Protein AF-A0A8H5LIL8-F1 (afdb_monomer_lite)

Secondary structure (DSSP, 8-state):
-HHHHHHHHHT--TT-S----HHHHHHHHHHHHHHHHH-HHHHHHHS-GGGHHHHHHHHHHH--SHHHHHHHHHHHHHHHHHS-STTTS--HHHHHHHHHHHTSTT---THHHHHHHT-HHHH-PPPPHHHHHHHHHHHHHS-STTHHHHHHHHHHHHHHTTPPPGGG-HHHHHHHHHHHHHHHHHHHHHTTS-------S--S-SS--TT--STHHHHHHHHHHHHHHHHHHHHHHHTS-GGGGSTTGGGTSSPPPHHHHHHHHHHHHHHHHHHHHTT-HHHHHHHHHHHHHTT-S---SSS-HHHH-------------S------------

Radius of gyration: 24.41 Å; chains: 1; bounding box: 68×46×74 Å

Organism: NCBI:txid2823264

pLDDT: mean 76.92, std 21.38, range [26.27, 97.0]

Sequence (334 aa):
MHQKISAFFSTFDSSSPGRVGHDVLYQNLVSHMELLETDPKAANAKRPMSSFVVEWFYLIYNATNADQIQRTVNLVPQWKAFSQGDKDGLNEAWADALTTRTAAKGVCFPNIPFQIYSDPSKYGIPLSLRSARRLVHDLKKRGVKERKQELVTALSLYEKHDLPHFTQDIVTLSLVLAMLPAIYQTSVKVAQQPTFGQSLWVDPKSIAPEHLRGAAAKDRTSKEMYDKLLLSLKQLIWNLEPEFYTHEAAQSFKAISPQERTWLSESLQVIDNRLRQSDRPEDVRWLTIWRLRAGMVKKTGRRSLISSLNVNPVAHTLNLGPYHCTTVIRCNSS

Structure (mmCIF, N/CA/C/O backbone):
data_AF-A0A8H5LIL8-F1
#
_entry.id   AF-A0A8H5LIL8-F1
#
loop_
_atom_site.group_PDB
_atom_site.id
_atom_site.type_symbol
_atom_site.label_atom_id
_atom_site.label_alt_id
_atom_site.label_comp_id
_atom_site.label_asym_id
_atom_site.label_entity_id
_atom_site.label_seq_id
_atom_site.pdbx_PDB_ins_code
_atom_site.Cartn_x
_atom_site.Cartn_y
_atom_site.Cartn_z
_atom_site.occupancy
_atom_site.B_iso_or_equiv
_atom_site.auth_seq_id
_atom_site.auth_comp_id
_atom_site.auth_asym_id
_atom_site.auth_atom_id
_atom_site.pdbx_PDB_model_num
ATOM 1 N N . MET A 1 1 ? 21.433 -7.423 -5.164 1.00 47.09 1 MET A N 1
ATOM 2 C CA . MET A 1 1 ? 20.768 -6.246 -5.773 1.00 47.09 1 MET A CA 1
ATOM 3 C C . MET A 1 1 ? 20.234 -5.280 -4.711 1.00 47.09 1 MET A C 1
ATOM 5 O O . MET A 1 1 ? 20.675 -4.141 -4.703 1.00 47.09 1 MET A O 1
ATOM 9 N N . HIS A 1 2 ? 19.413 -5.734 -3.751 1.00 44.03 2 HIS A N 1
ATOM 10 C CA . HIS A 1 2 ? 18.882 -4.907 -2.646 1.00 44.03 2 HIS A CA 1
ATOM 11 C C . HIS A 1 2 ? 19.930 -4.096 -1.858 1.00 44.03 2 HIS A C 1
ATOM 13 O O . HIS A 1 2 ? 19.722 -2.909 -1.644 1.00 44.03 2 HIS A O 1
ATOM 19 N N . GLN A 1 3 ? 21.074 -4.683 -1.478 1.00 52.50 3 GLN A N 1
ATOM 20 C CA . GLN A 1 3 ? 22.140 -3.938 -0.781 1.00 52.50 3 GLN A CA 1
ATOM 21 C C . GLN A 1 3 ? 22.766 -2.833 -1.644 1.00 52.50 3 GLN A C 1
ATOM 23 O O . GLN A 1 3 ? 23.041 -1.757 -1.132 1.00 52.50 3 GLN A O 1
ATOM 28 N N . LYS A 1 4 ? 22.937 -3.060 -2.956 1.00 55.06 4 LYS A N 1
ATOM 29 C CA . LYS A 1 4 ? 23.464 -2.042 -3.883 1.00 55.06 4 LYS A CA 1
ATOM 30 C C . LYS A 1 4 ? 22.466 -0.902 -4.082 1.00 55.06 4 LYS A C 1
ATOM 32 O O . LYS A 1 4 ? 22.868 0.248 -4.071 1.00 55.06 4 LYS A O 1
ATOM 37 N N . ILE A 1 5 ? 21.176 -1.222 -4.191 1.00 54.25 5 ILE A N 1
ATOM 38 C CA . ILE A 1 5 ? 20.091 -0.238 -4.300 1.00 54.25 5 ILE A CA 1
ATOM 39 C C . ILE A 1 5 ? 19.953 0.570 -2.996 1.00 54.25 5 ILE A C 1
ATOM 41 O O . ILE A 1 5 ? 19.856 1.791 -3.033 1.00 54.25 5 ILE A O 1
ATOM 45 N N . SER A 1 6 ? 20.013 -0.084 -1.832 1.00 53.84 6 SER A N 1
ATOM 46 C CA . SER A 1 6 ? 19.952 0.592 -0.530 1.00 53.84 6 SER A CA 1
ATOM 47 C C . SER A 1 6 ? 21.171 1.482 -0.278 1.00 53.84 6 SER A C 1
ATOM 49 O O . SER A 1 6 ? 21.001 2.614 0.164 1.00 53.84 6 SER A O 1
ATOM 51 N N . ALA A 1 7 ? 22.382 0.997 -0.581 1.00 58.41 7 ALA A N 1
ATOM 52 C CA . ALA A 1 7 ? 23.612 1.782 -0.477 1.00 58.41 7 ALA A CA 1
ATOM 53 C C . ALA A 1 7 ? 23.571 2.997 -1.417 1.00 58.41 7 ALA A C 1
ATOM 55 O O . ALA A 1 7 ? 23.899 4.111 -1.014 1.00 58.41 7 ALA A O 1
ATOM 56 N N . PHE A 1 8 ? 23.071 2.795 -2.635 1.00 57.84 8 PHE A N 1
ATOM 57 C CA . PHE A 1 8 ? 22.876 3.851 -3.618 1.00 57.84 8 PHE A CA 1
ATOM 58 C C . PHE A 1 8 ? 21.902 4.935 -3.139 1.00 57.84 8 PHE A C 1
ATOM 60 O O . PHE A 1 8 ? 22.217 6.119 -3.237 1.00 57.84 8 PHE A O 1
ATOM 67 N N . PHE A 1 9 ? 20.761 4.554 -2.550 1.00 57.34 9 PHE A N 1
ATOM 68 C CA . PHE A 1 9 ? 19.820 5.521 -1.975 1.00 57.34 9 PHE A CA 1
ATOM 69 C C . PHE A 1 9 ? 20.367 6.239 -0.741 1.00 57.34 9 PHE A C 1
ATOM 71 O O . PHE A 1 9 ? 20.047 7.408 -0.549 1.00 57.34 9 PHE A O 1
ATOM 78 N N . SER A 1 10 ? 21.214 5.595 0.069 1.00 51.81 10 SER A N 1
ATOM 79 C CA . SER A 1 10 ? 21.869 6.267 1.200 1.00 51.81 10 SER A CA 1
ATOM 80 C C . SER A 1 10 ? 22.949 7.265 0.778 1.00 51.81 10 SER A C 1
ATOM 82 O O . SER A 1 10 ? 23.182 8.233 1.492 1.00 51.81 10 SER A O 1
ATOM 84 N N . THR A 1 11 ? 23.577 7.070 -0.385 1.00 50.84 11 THR A N 1
ATOM 85 C CA . THR A 1 11 ? 24.536 8.024 -0.971 1.00 50.84 11 THR A CA 1
ATOM 86 C C . THR A 1 11 ? 23.875 9.101 -1.828 1.00 50.84 11 THR A C 1
ATOM 88 O O . THR A 1 11 ? 24.558 9.994 -2.325 1.00 50.84 11 THR A O 1
ATOM 91 N N . PHE A 1 12 ? 22.559 9.016 -2.038 1.00 51.16 12 PHE A N 1
ATOM 92 C CA . PHE A 1 12 ? 21.833 9.940 -2.894 1.00 51.16 12 PHE A CA 1
ATOM 93 C C . PHE A 1 12 ? 21.571 11.262 -2.164 1.00 51.16 12 PHE A C 1
ATOM 95 O O . PHE A 1 12 ? 20.476 11.531 -1.671 1.00 51.16 12 PHE A O 1
ATOM 102 N N . ASP A 1 13 ? 22.612 12.086 -2.073 1.00 48.69 13 ASP A N 1
ATOM 103 C CA . ASP A 1 13 ? 22.517 13.434 -1.539 1.00 48.69 13 ASP A CA 1
ATOM 104 C C . ASP A 1 13 ? 21.745 14.323 -2.523 1.00 48.69 13 ASP A C 1
ATOM 106 O O . ASP A 1 13 ? 22.097 14.480 -3.697 1.00 48.69 13 ASP A O 1
ATOM 110 N N . SER A 1 14 ? 20.657 14.916 -2.039 1.00 49.28 14 SER A N 1
ATOM 111 C CA . SER A 1 14 ? 19.762 15.762 -2.828 1.00 49.28 14 SER A CA 1
ATOM 112 C C . SER A 1 14 ? 20.433 17.008 -3.431 1.00 49.28 14 SER A C 1
ATOM 114 O O . SER A 1 14 ? 19.818 17.653 -4.283 1.00 49.28 14 SER A O 1
ATOM 116 N N . SER A 1 15 ? 21.669 17.309 -3.030 1.00 45.00 15 SER A N 1
ATOM 117 C CA . SER A 1 15 ? 22.409 18.539 -3.311 1.00 45.00 15 SER A CA 1
ATOM 118 C C . SER A 1 15 ? 23.442 18.460 -4.454 1.00 45.00 15 SER A C 1
ATOM 120 O O . SER A 1 15 ? 24.070 19.471 -4.760 1.00 45.00 15 SER A O 1
ATOM 122 N N . SER A 1 16 ? 23.605 17.322 -5.145 1.00 46.25 16 SER A N 1
ATOM 123 C CA . SER A 1 16 ? 24.597 17.223 -6.235 1.00 46.25 16 SER A CA 1
ATOM 124 C C . SER A 1 16 ? 24.178 17.969 -7.532 1.00 46.25 16 SER A C 1
ATOM 126 O O . SER A 1 16 ? 23.107 17.686 -8.084 1.00 46.25 16 SER A O 1
ATOM 128 N N . PRO A 1 17 ? 25.018 18.882 -8.072 1.00 35.72 17 PRO A N 1
ATOM 129 C CA . PRO A 1 17 ? 24.695 19.822 -9.159 1.00 35.72 17 PRO A CA 1
ATOM 130 C C . PRO A 1 17 ? 24.837 19.232 -10.579 1.00 35.72 17 PRO A C 1
ATOM 132 O O . PRO A 1 17 ? 25.377 19.860 -11.484 1.00 35.72 17 PRO A O 1
ATOM 135 N N . GLY A 1 18 ? 24.321 18.022 -10.797 1.00 52.75 18 GLY A N 1
ATOM 136 C CA . GLY A 1 18 ? 24.393 17.327 -12.091 1.00 52.75 18 GLY A CA 1
ATOM 137 C C . GLY A 1 18 ? 23.171 16.466 -12.398 1.00 52.75 18 GLY A C 1
ATOM 138 O O . GLY A 1 18 ? 23.302 15.419 -13.029 1.00 52.75 18 GLY A O 1
ATOM 139 N N . ARG A 1 19 ? 21.981 16.842 -11.906 1.00 67.75 19 ARG A N 1
ATOM 140 C CA . ARG A 1 19 ? 20.764 16.055 -12.144 1.00 67.75 19 ARG A CA 1
ATOM 141 C C . ARG A 1 19 ? 20.391 16.097 -13.621 1.00 67.75 19 ARG A C 1
ATOM 143 O O . ARG A 1 19 ? 19.810 17.068 -14.098 1.00 67.75 19 ARG A O 1
ATOM 150 N N . VAL A 1 20 ? 20.679 15.006 -14.320 1.00 82.12 20 VAL A N 1
ATOM 151 C CA . VAL A 1 20 ? 20.066 14.705 -15.612 1.00 82.12 20 VAL A CA 1
ATOM 152 C C . VAL A 1 20 ? 18.546 14.766 -15.424 1.00 82.12 20 VAL A C 1
ATOM 154 O O . VAL A 1 20 ? 17.992 14.070 -14.569 1.00 82.12 20 VAL A O 1
ATOM 157 N N . GLY A 1 21 ? 17.882 15.656 -16.164 1.00 90.31 21 GLY A N 1
ATOM 158 C CA . GLY A 1 21 ? 16.439 15.862 -16.057 1.00 90.31 21 GLY A CA 1
ATOM 159 C C . GLY A 1 21 ? 15.651 14.599 -16.412 1.00 90.31 21 GLY A C 1
ATOM 160 O O . GLY A 1 21 ? 16.129 13.761 -17.179 1.00 90.31 21 GLY A O 1
ATOM 161 N N . HIS A 1 22 ? 14.429 14.481 -15.876 1.00 92.69 22 HIS A N 1
ATOM 162 C CA . HIS A 1 22 ? 13.521 13.361 -16.170 1.00 92.69 22 HIS A CA 1
ATOM 163 C C . HIS A 1 22 ? 13.396 13.112 -17.676 1.00 92.69 22 HIS A C 1
ATOM 165 O O . HIS A 1 22 ? 13.592 11.984 -18.115 1.00 92.69 22 HIS A O 1
ATOM 171 N N . ASP A 1 23 ? 13.174 14.166 -18.467 1.00 93.62 23 ASP A N 1
ATOM 172 C CA . ASP A 1 23 ? 12.979 14.038 -19.912 1.00 93.62 23 ASP A CA 1
ATOM 173 C C . ASP A 1 23 ? 14.222 13.497 -20.636 1.00 93.62 23 ASP A C 1
ATOM 175 O O . ASP A 1 23 ? 14.087 12.688 -21.547 1.00 93.62 23 ASP A O 1
ATOM 179 N N . VAL A 1 24 ? 15.436 13.857 -20.204 1.00 92.75 24 VAL A N 1
ATOM 180 C CA . VAL A 1 24 ? 16.677 13.332 -20.805 1.00 92.75 24 VAL A CA 1
ATOM 181 C C . VAL A 1 24 ? 16.840 11.844 -20.493 1.00 92.75 24 VAL A C 1
ATOM 183 O O . VAL A 1 24 ? 17.141 11.052 -21.383 1.00 92.75 24 VAL A O 1
ATOM 186 N N . LEU A 1 25 ? 16.594 11.440 -19.241 1.00 92.31 25 LEU A N 1
ATOM 187 C CA . LEU A 1 25 ? 16.600 10.024 -18.861 1.00 92.31 25 LEU A CA 1
ATOM 188 C C . LEU A 1 25 ? 15.534 9.234 -19.624 1.00 92.31 25 LEU A C 1
ATOM 190 O O . LEU A 1 25 ? 15.789 8.109 -20.048 1.00 92.31 25 LEU A O 1
ATOM 194 N N . TYR A 1 26 ? 14.359 9.834 -19.812 1.00 94.56 26 TYR A N 1
ATOM 195 C CA . TYR A 1 26 ? 13.242 9.217 -20.510 1.00 94.56 26 TYR A CA 1
ATOM 196 C C . TYR A 1 26 ? 13.590 8.980 -21.979 1.00 94.56 26 TYR A C 1
ATOM 198 O O . TYR A 1 26 ? 13.443 7.862 -22.459 1.00 94.56 26 TYR A O 1
ATOM 206 N N . GLN A 1 27 ? 14.123 9.991 -22.672 1.00 95.25 27 GLN A N 1
ATOM 207 C CA . GLN A 1 27 ? 14.545 9.850 -24.069 1.00 95.25 27 GLN A CA 1
ATOM 208 C C . GLN A 1 27 ? 15.657 8.809 -24.228 1.00 95.25 27 GLN A C 1
ATOM 210 O O . GLN A 1 27 ? 15.581 7.966 -25.115 1.00 95.25 27 GLN A O 1
ATOM 215 N N . ASN A 1 28 ? 16.638 8.787 -23.319 1.00 91.12 28 ASN A N 1
ATOM 216 C CA . ASN A 1 28 ? 17.689 7.767 -23.334 1.00 91.12 28 ASN A CA 1
ATOM 217 C C . ASN A 1 28 ? 17.127 6.343 -23.207 1.00 91.12 28 ASN A C 1
ATOM 219 O O . ASN A 1 28 ? 17.632 5.423 -23.853 1.00 91.12 28 ASN A O 1
ATOM 223 N N . LEU A 1 29 ? 16.102 6.158 -22.369 1.00 92.12 29 LEU A N 1
ATOM 224 C CA . LEU A 1 29 ? 15.433 4.873 -22.206 1.00 92.12 29 LEU A CA 1
ATOM 225 C C . LEU A 1 29 ? 14.636 4.501 -23.462 1.00 92.12 29 LEU A C 1
ATOM 227 O O . LEU A 1 29 ? 14.795 3.386 -23.949 1.00 92.12 29 LEU A O 1
ATOM 231 N N . VAL A 1 30 ? 13.853 5.429 -24.023 1.00 94.81 30 VAL A N 1
ATOM 232 C CA . VAL A 1 30 ? 13.085 5.208 -25.263 1.00 94.81 30 VAL A CA 1
ATOM 233 C C . VAL A 1 30 ? 14.002 4.797 -26.412 1.00 94.81 30 VAL A C 1
ATOM 235 O O . VAL A 1 30 ? 13.804 3.731 -26.985 1.00 94.81 30 VAL A O 1
ATOM 238 N N . SER A 1 31 ? 15.068 5.558 -26.682 1.00 92.75 31 SER A N 1
ATOM 239 C CA . SER A 1 31 ? 16.013 5.228 -27.757 1.00 92.75 31 SER A CA 1
ATOM 240 C C . SER A 1 31 ? 16.701 3.878 -27.549 1.00 92.75 31 SER A C 1
ATOM 242 O O . SER A 1 31 ? 17.070 3.207 -28.511 1.00 92.75 31 SER A O 1
ATOM 244 N N . HIS A 1 32 ? 16.903 3.459 -26.297 1.00 90.06 32 HIS A N 1
ATOM 245 C CA . HIS A 1 32 ? 17.434 2.129 -26.027 1.00 90.06 32 HIS A CA 1
ATOM 246 C C . HIS A 1 32 ? 16.401 1.027 -26.281 1.00 90.06 32 HIS A C 1
ATOM 248 O O . HIS A 1 32 ? 16.761 -0.021 -26.809 1.00 90.06 32 HIS A O 1
ATOM 254 N N . MET A 1 33 ? 15.134 1.254 -25.934 1.00 91.44 33 MET A N 1
ATOM 255 C CA . MET A 1 33 ? 14.053 0.298 -26.187 1.00 91.44 33 MET A CA 1
ATOM 256 C C . MET A 1 33 ? 13.786 0.126 -27.687 1.00 91.44 33 MET A C 1
ATOM 258 O O . MET A 1 33 ? 13.633 -1.002 -28.142 1.00 91.44 33 MET A O 1
ATOM 262 N N . GLU A 1 34 ? 13.855 1.204 -28.470 1.00 94.12 34 GLU A N 1
ATOM 263 C CA . GLU A 1 34 ? 13.803 1.149 -29.941 1.00 94.12 34 GLU A CA 1
ATOM 264 C C . GLU A 1 34 ? 14.985 0.355 -30.529 1.00 94.12 34 GLU A C 1
ATOM 266 O O . GLU A 1 34 ? 14.831 -0.432 -31.467 1.00 94.12 34 GLU A O 1
ATOM 271 N N . LEU A 1 35 ? 16.184 0.512 -29.954 1.00 92.31 35 LEU A N 1
ATOM 272 C CA . LEU A 1 35 ? 17.351 -0.271 -30.364 1.00 92.31 35 LEU A CA 1
ATOM 273 C C . LEU A 1 35 ? 17.208 -1.753 -29.987 1.00 92.31 35 LEU A C 1
ATOM 275 O O . LEU A 1 35 ? 17.628 -2.611 -30.753 1.00 92.31 35 LEU A O 1
ATOM 279 N N . LEU A 1 36 ? 16.608 -2.068 -28.834 1.00 89.75 36 LEU A N 1
ATOM 280 C CA . LEU A 1 36 ? 16.305 -3.447 -28.434 1.00 89.75 36 LEU A CA 1
ATOM 281 C C . LEU A 1 36 ? 15.293 -4.112 -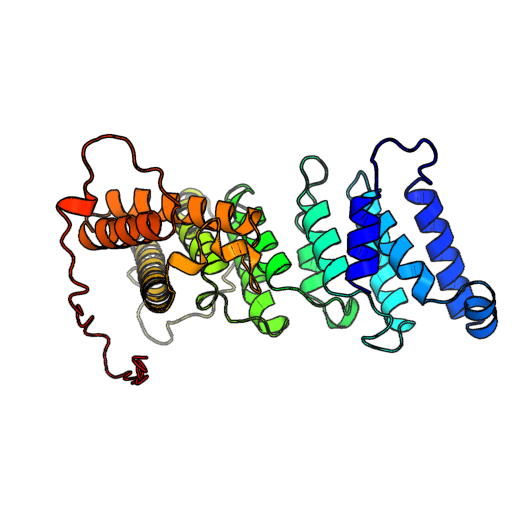29.370 1.00 89.75 36 LEU A C 1
ATOM 283 O O . LEU A 1 36 ? 15.404 -5.310 -29.609 1.00 89.75 36 LEU A O 1
ATOM 287 N N . GLU A 1 37 ? 14.329 -3.357 -29.895 1.00 92.19 37 GLU A N 1
ATOM 288 C CA . GLU A 1 37 ? 13.343 -3.865 -30.853 1.00 92.19 37 GLU A CA 1
ATOM 289 C C . GLU A 1 37 ? 13.973 -4.180 -32.217 1.00 92.19 37 GLU A C 1
ATOM 291 O O . GLU A 1 37 ? 13.635 -5.182 -32.845 1.00 92.19 37 GLU A O 1
ATOM 296 N N . THR A 1 38 ? 14.920 -3.349 -32.659 1.00 95.12 38 THR A N 1
ATOM 297 C CA . THR A 1 38 ? 15.538 -3.451 -33.990 1.00 95.12 38 THR A CA 1
ATOM 298 C C . THR A 1 38 ? 16.771 -4.358 -34.031 1.00 95.12 38 THR A C 1
ATOM 300 O O . THR A 1 38 ? 16.905 -5.163 -34.952 1.00 95.12 38 THR A O 1
ATOM 303 N N . ASP A 1 39 ? 17.664 -4.264 -33.042 1.00 93.62 39 ASP A N 1
ATOM 304 C CA . ASP A 1 39 ? 18.873 -5.087 -32.915 1.00 93.62 39 ASP A CA 1
ATOM 305 C C . ASP A 1 39 ? 19.200 -5.381 -31.432 1.00 93.62 39 ASP A C 1
ATOM 307 O O . ASP A 1 39 ? 20.017 -4.694 -30.797 1.00 93.62 39 ASP A O 1
ATOM 311 N N . PRO A 1 40 ? 18.623 -6.460 -30.862 1.00 88.06 40 PRO A N 1
ATOM 312 C CA . PRO A 1 40 ? 18.859 -6.846 -29.473 1.00 88.06 40 PRO A CA 1
ATOM 313 C C . PRO A 1 40 ? 20.335 -7.106 -29.139 1.00 88.06 40 PRO A C 1
ATOM 315 O O . PRO A 1 40 ? 20.750 -6.942 -27.987 1.00 88.06 40 PRO A O 1
ATOM 318 N N . LYS A 1 41 ? 21.148 -7.543 -30.113 1.00 88.00 41 LYS A N 1
ATOM 319 C CA . LYS A 1 41 ? 22.569 -7.843 -29.884 1.00 88.00 41 LYS A CA 1
ATOM 320 C C . LYS A 1 41 ? 23.372 -6.552 -29.784 1.00 88.00 41 LYS A C 1
ATOM 322 O O . LYS A 1 41 ? 24.137 -6.402 -28.831 1.00 88.00 41 LYS A O 1
ATOM 327 N N . ALA A 1 42 ? 23.166 -5.613 -30.709 1.00 88.75 42 ALA A N 1
ATOM 328 C CA . ALA A 1 42 ? 23.815 -4.305 -30.657 1.00 88.75 42 ALA A CA 1
ATOM 329 C C . ALA A 1 42 ? 23.381 -3.499 -29.425 1.00 88.75 42 ALA A C 1
ATOM 331 O O . ALA A 1 42 ? 24.226 -2.883 -28.771 1.00 88.75 42 ALA A O 1
ATOM 332 N N . ALA A 1 43 ? 22.096 -3.553 -29.058 1.00 86.19 43 ALA A N 1
ATOM 333 C CA . ALA A 1 43 ? 21.584 -2.915 -27.850 1.00 86.19 43 ALA A CA 1
ATOM 334 C C . ALA A 1 43 ? 22.317 -3.404 -26.593 1.00 86.19 43 ALA A C 1
ATOM 336 O O . ALA A 1 43 ? 22.875 -2.594 -25.848 1.00 86.19 43 ALA A O 1
ATOM 337 N N . ASN A 1 44 ? 22.386 -4.726 -26.402 1.00 82.44 44 ASN A N 1
ATOM 338 C CA . ASN A 1 44 ? 23.045 -5.330 -25.244 1.00 82.44 44 ASN A CA 1
ATOM 339 C C . ASN A 1 44 ? 24.565 -5.106 -25.235 1.00 82.44 44 ASN A C 1
ATOM 341 O O . ASN A 1 44 ? 25.139 -4.920 -24.162 1.00 82.44 44 ASN A O 1
ATOM 345 N N . ALA A 1 45 ? 25.213 -5.083 -26.405 1.00 86.00 45 ALA A N 1
ATOM 346 C CA . ALA A 1 45 ? 26.639 -4.776 -26.523 1.00 86.00 45 ALA A CA 1
ATOM 347 C C . ALA A 1 45 ? 26.950 -3.318 -26.150 1.00 86.00 45 ALA A C 1
ATOM 349 O O . ALA A 1 45 ? 27.948 -3.049 -25.483 1.00 86.00 45 ALA A O 1
ATOM 350 N N . LYS A 1 46 ? 26.082 -2.377 -26.548 1.00 85.94 46 LYS A N 1
ATOM 351 C CA . LYS A 1 46 ? 26.220 -0.958 -26.196 1.00 85.94 46 LYS A CA 1
ATOM 352 C C . LYS A 1 46 ? 26.001 -0.738 -24.706 1.00 85.94 46 LYS A C 1
ATOM 354 O O . LYS A 1 46 ? 26.718 0.051 -24.089 1.00 85.94 46 LYS A O 1
ATOM 359 N N . ARG A 1 47 ? 24.978 -1.382 -24.139 1.00 81.00 47 ARG A N 1
ATOM 360 C CA . ARG A 1 47 ? 24.617 -1.204 -22.737 1.00 81.00 47 ARG A CA 1
ATOM 361 C C . ARG A 1 47 ? 23.802 -2.397 -22.211 1.00 81.00 47 ARG A C 1
ATOM 363 O O . ARG A 1 47 ? 22.702 -2.625 -22.703 1.00 81.00 47 ARG A O 1
ATOM 370 N N . PRO A 1 48 ? 24.281 -3.127 -21.187 1.00 78.94 48 PRO A N 1
ATOM 371 C CA . PRO A 1 48 ? 23.562 -4.286 -20.661 1.00 78.94 48 PRO A CA 1
ATOM 372 C C . PRO A 1 48 ? 22.256 -3.877 -19.961 1.00 78.94 48 PRO A C 1
ATOM 374 O O . PRO A 1 48 ? 22.234 -2.876 -19.233 1.00 78.94 48 PRO A O 1
ATOM 377 N N . MET A 1 49 ? 21.196 -4.685 -20.110 1.00 73.38 49 MET A N 1
ATOM 378 C CA . MET A 1 49 ? 19.865 -4.439 -19.516 1.00 73.38 49 MET A CA 1
ATOM 379 C C . MET A 1 49 ? 19.903 -4.142 -18.013 1.00 73.38 49 MET A C 1
ATOM 381 O O . MET A 1 49 ? 19.215 -3.243 -17.536 1.00 73.38 49 MET A O 1
ATOM 385 N N . SER A 1 50 ? 20.755 -4.846 -17.265 1.00 73.06 50 SER A N 1
ATOM 386 C CA . SER A 1 50 ? 20.889 -4.680 -15.813 1.00 73.06 50 SER A CA 1
ATOM 387 C C . SER A 1 50 ? 21.288 -3.265 -15.389 1.00 73.06 50 SER A C 1
ATOM 389 O O . SER A 1 50 ? 21.006 -2.856 -14.261 1.00 73.06 50 SER A O 1
ATOM 391 N N . SER A 1 51 ? 21.910 -2.496 -16.288 1.00 78.69 51 SER A N 1
ATOM 392 C CA . SER A 1 51 ? 22.261 -1.109 -16.009 1.00 78.69 51 SER A CA 1
ATOM 393 C C . SER A 1 51 ? 21.043 -0.184 -15.985 1.00 78.69 51 SER A C 1
ATOM 395 O O . SER A 1 51 ? 21.092 0.777 -15.231 1.00 78.69 51 SER A O 1
ATOM 397 N N . PHE A 1 52 ? 19.953 -0.510 -16.695 1.00 82.69 52 PHE A N 1
ATOM 398 C CA . PHE A 1 52 ? 18.752 0.331 -16.819 1.00 82.69 52 PHE A CA 1
ATOM 399 C C . PHE A 1 52 ? 17.831 0.296 -15.607 1.00 82.69 52 PHE A C 1
ATOM 401 O O . PHE A 1 52 ? 17.006 1.191 -15.436 1.00 82.69 52 PHE A O 1
ATOM 408 N N . VAL A 1 53 ? 17.963 -0.708 -14.736 1.00 83.31 53 VAL A N 1
ATOM 409 C CA . VAL A 1 53 ? 17.177 -0.777 -13.494 1.00 83.31 53 VAL A CA 1
ATOM 410 C C . VAL A 1 53 ? 17.348 0.516 -12.693 1.00 83.31 53 VAL A C 1
ATOM 412 O O . VAL A 1 53 ? 16.381 1.036 -12.146 1.00 83.31 53 VAL A O 1
ATOM 415 N N . VAL A 1 54 ? 18.556 1.083 -12.674 1.00 85.50 54 VAL A N 1
ATOM 416 C CA . VAL A 1 54 ? 18.851 2.331 -11.963 1.00 85.50 54 VAL A CA 1
ATOM 417 C C . VAL A 1 54 ? 18.145 3.528 -12.619 1.00 85.50 54 VAL A C 1
ATOM 419 O O . VAL A 1 54 ? 17.524 4.323 -11.913 1.00 85.50 54 VAL A O 1
ATOM 422 N N . GLU A 1 55 ? 18.162 3.643 -13.950 1.00 90.06 55 GLU A N 1
ATOM 423 C CA . GLU A 1 55 ? 17.407 4.656 -14.705 1.00 90.06 55 GLU A CA 1
ATOM 424 C C . GLU A 1 55 ? 15.912 4.605 -14.408 1.00 90.06 55 GLU A C 1
ATOM 426 O O . GLU A 1 55 ? 15.290 5.649 -14.218 1.00 90.06 55 GLU A O 1
ATOM 431 N N . TRP A 1 56 ? 15.336 3.406 -14.318 1.00 93.00 56 TRP A N 1
ATOM 432 C CA . TRP A 1 56 ? 13.927 3.229 -13.982 1.00 93.00 56 TRP A CA 1
ATOM 433 C C . TRP A 1 56 ? 13.579 3.812 -12.615 1.00 93.00 56 TRP A C 1
ATOM 435 O O . TRP A 1 56 ? 12.544 4.467 -12.473 1.00 93.00 56 TRP A O 1
ATOM 445 N N . PHE A 1 57 ? 14.439 3.622 -11.611 1.00 91.81 57 PHE A N 1
ATOM 446 C CA . PHE A 1 57 ? 14.274 4.296 -10.325 1.00 91.81 57 PHE A CA 1
ATOM 447 C C . PHE A 1 57 ? 14.407 5.810 -10.486 1.00 91.81 57 PHE A C 1
ATOM 449 O O . PHE A 1 57 ? 13.541 6.549 -10.018 1.00 91.81 57 PHE A O 1
ATOM 456 N N . TYR A 1 58 ? 15.438 6.289 -11.185 1.00 91.31 58 TYR A N 1
ATOM 457 C CA . TYR A 1 58 ? 15.641 7.721 -11.404 1.00 91.31 58 TYR A CA 1
ATOM 458 C C . TYR A 1 58 ? 14.462 8.412 -12.083 1.00 91.31 58 TYR A C 1
ATOM 460 O O . TYR A 1 58 ? 14.107 9.520 -11.686 1.00 91.31 58 TYR A O 1
ATOM 468 N N . LEU A 1 59 ? 13.832 7.770 -13.064 1.00 94.38 59 LEU A N 1
ATOM 469 C CA . LEU A 1 59 ? 12.634 8.286 -13.718 1.00 94.38 59 LEU A CA 1
ATOM 470 C C . LEU A 1 59 ? 11.490 8.479 -12.724 1.00 94.38 59 LEU A C 1
ATOM 472 O O . LEU A 1 59 ? 10.789 9.483 -12.783 1.00 94.38 59 LEU A O 1
ATOM 476 N N . ILE A 1 60 ? 11.317 7.569 -11.770 1.00 94.25 60 ILE A N 1
ATOM 477 C CA . ILE A 1 60 ? 10.316 7.743 -10.717 1.00 94.25 60 ILE A CA 1
ATOM 478 C C . ILE A 1 60 ? 10.723 8.864 -9.753 1.00 94.25 60 ILE A C 1
ATOM 480 O O . ILE A 1 60 ? 9.921 9.755 -9.477 1.00 94.25 60 ILE A O 1
ATOM 484 N N . TYR A 1 61 ? 11.966 8.885 -9.267 1.00 90.88 61 TYR A N 1
ATOM 485 C CA . TYR A 1 61 ? 12.408 9.897 -8.297 1.00 90.88 61 TYR A CA 1
ATOM 486 C C . TYR A 1 61 ? 12.429 11.322 -8.861 1.00 90.88 61 TYR A C 1
ATOM 488 O O . TYR A 1 61 ? 12.074 12.261 -8.145 1.00 90.88 61 TYR A O 1
ATOM 496 N N . ASN A 1 62 ? 12.824 11.488 -10.126 1.00 90.94 62 ASN A N 1
ATOM 497 C CA . ASN A 1 62 ? 12.949 12.793 -10.777 1.00 90.94 62 ASN A CA 1
ATOM 498 C C . ASN A 1 62 ? 11.642 13.297 -11.397 1.00 90.94 62 ASN A C 1
ATOM 500 O O . ASN A 1 62 ? 11.576 14.468 -11.760 1.00 90.94 62 ASN A O 1
ATOM 504 N N . ALA A 1 63 ? 10.606 12.463 -11.512 1.00 92.31 63 ALA A N 1
ATOM 505 C CA . ALA A 1 63 ? 9.322 12.906 -12.038 1.00 92.31 63 ALA A CA 1
ATOM 506 C C . ALA A 1 63 ? 8.660 13.919 -11.091 1.00 92.31 63 ALA A C 1
ATOM 508 O O . ALA A 1 63 ? 8.409 13.614 -9.924 1.00 92.31 63 ALA A O 1
ATOM 509 N N . THR A 1 64 ? 8.368 15.122 -11.577 1.00 91.38 64 THR A N 1
ATOM 510 C CA . THR A 1 64 ? 7.796 16.245 -10.818 1.00 91.38 64 THR A CA 1
ATOM 511 C C . THR A 1 64 ? 6.284 16.384 -10.985 1.00 91.38 64 THR A C 1
ATOM 513 O O . THR A 1 64 ? 5.655 17.073 -10.186 1.00 91.38 64 THR A O 1
ATOM 516 N N . ASN A 1 65 ? 5.691 15.724 -11.985 1.00 91.56 65 ASN A N 1
ATOM 517 C CA . ASN A 1 65 ? 4.266 15.812 -12.313 1.00 91.56 65 ASN A CA 1
ATOM 518 C C . ASN A 1 65 ? 3.672 14.465 -12.776 1.00 91.56 65 ASN A C 1
ATOM 520 O O . ASN A 1 65 ? 4.383 13.461 -12.891 1.00 91.56 65 ASN A O 1
ATOM 524 N N . ALA A 1 66 ? 2.351 14.453 -13.002 1.00 90.50 66 ALA A N 1
ATOM 525 C CA . ALA A 1 66 ? 1.576 13.252 -13.326 1.00 90.50 66 ALA A CA 1
ATOM 526 C C . ALA A 1 66 ? 2.014 12.660 -14.655 1.00 90.50 66 ALA A C 1
ATOM 528 O O . ALA A 1 66 ? 2.242 11.458 -14.756 1.00 90.50 66 ALA A O 1
ATOM 529 N N . ASP A 1 67 ? 2.185 13.530 -15.646 1.00 93.31 67 ASP A N 1
ATOM 530 C CA . ASP A 1 67 ? 2.496 13.156 -17.017 1.00 93.31 67 ASP A CA 1
ATOM 531 C C . ASP A 1 67 ? 3.868 12.495 -17.108 1.00 93.31 67 ASP A C 1
ATOM 533 O O . ASP A 1 67 ? 4.049 11.540 -17.854 1.00 93.31 67 ASP A O 1
ATOM 537 N N . GLN A 1 68 ? 4.844 12.952 -16.321 1.00 94.50 68 GLN A N 1
ATOM 538 C CA . GLN A 1 68 ? 6.163 12.325 -16.238 1.00 94.50 68 GLN A CA 1
ATOM 539 C C . GLN A 1 68 ? 6.098 10.912 -15.652 1.00 94.50 68 GLN A C 1
ATOM 541 O O . GLN A 1 68 ? 6.689 9.999 -16.227 1.00 94.50 68 GLN A O 1
ATOM 546 N N . ILE A 1 69 ? 5.354 10.702 -14.558 1.00 94.56 69 ILE A N 1
ATOM 547 C CA . ILE A 1 69 ? 5.143 9.351 -14.015 1.00 94.56 69 ILE A CA 1
ATOM 548 C C . ILE A 1 69 ? 4.381 8.489 -15.028 1.00 94.56 69 ILE A C 1
ATOM 550 O O . ILE A 1 69 ? 4.783 7.357 -15.286 1.00 94.56 69 ILE A O 1
ATOM 554 N N . GLN A 1 70 ? 3.310 9.015 -15.626 1.00 95.25 70 GLN A N 1
ATOM 555 C CA . GLN A 1 70 ? 2.476 8.280 -16.573 1.00 95.25 70 GLN A CA 1
ATOM 556 C C . GLN A 1 70 ? 3.263 7.873 -17.821 1.00 95.25 70 GLN A C 1
ATOM 558 O O . GLN A 1 70 ? 3.149 6.731 -18.260 1.00 95.25 70 GLN A O 1
ATOM 563 N N . ARG A 1 71 ? 4.102 8.765 -18.364 1.00 95.56 71 ARG A N 1
ATOM 564 C CA . ARG A 1 71 ? 5.014 8.454 -19.473 1.00 95.56 71 ARG A CA 1
ATOM 565 C C . ARG A 1 71 ? 5.944 7.302 -19.107 1.00 95.56 71 ARG A C 1
ATOM 567 O O . ARG A 1 71 ? 6.000 6.329 -19.851 1.00 95.56 71 ARG A O 1
ATOM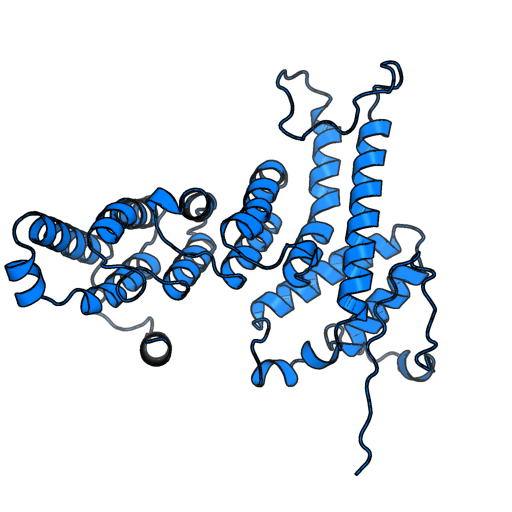 574 N N . THR A 1 72 ? 6.596 7.356 -17.943 1.00 95.62 72 THR A N 1
ATOM 575 C CA . THR A 1 72 ? 7.434 6.246 -17.457 1.00 95.62 72 THR A CA 1
ATOM 576 C C . THR A 1 72 ? 6.636 4.941 -17.364 1.00 95.62 72 THR A C 1
ATOM 578 O O . THR A 1 72 ? 7.076 3.907 -17.852 1.00 95.62 72 THR A O 1
ATOM 581 N N . VAL A 1 73 ? 5.433 4.979 -16.788 1.00 95.75 73 VAL A N 1
ATOM 582 C CA . VAL A 1 73 ? 4.564 3.800 -16.638 1.00 95.75 73 VAL A CA 1
ATOM 583 C C . VAL A 1 73 ? 4.126 3.224 -17.985 1.00 95.75 73 VAL A C 1
ATOM 585 O O . VAL A 1 73 ? 4.016 2.007 -18.124 1.00 95.75 73 VAL A O 1
ATOM 588 N N . ASN A 1 74 ? 3.917 4.064 -18.996 1.00 96.19 74 ASN A N 1
ATOM 589 C CA . ASN A 1 74 ? 3.540 3.620 -20.336 1.00 96.19 74 ASN A CA 1
ATOM 590 C C . ASN A 1 74 ? 4.663 2.850 -21.054 1.00 96.19 74 ASN A C 1
ATOM 592 O O . ASN A 1 74 ? 4.359 2.075 -21.958 1.00 96.19 74 ASN A O 1
ATOM 596 N N . LEU A 1 75 ? 5.924 3.005 -20.633 1.00 95.75 75 LEU A N 1
ATOM 597 C CA . LEU A 1 75 ? 7.054 2.225 -21.151 1.00 95.75 75 LEU A CA 1
ATOM 598 C C . LEU A 1 75 ? 7.171 0.835 -20.508 1.00 95.75 75 LEU A C 1
ATOM 600 O O . LEU A 1 75 ? 7.784 -0.062 -21.081 1.00 95.75 75 LEU A O 1
ATOM 604 N N . VAL A 1 76 ? 6.576 0.619 -19.331 1.00 95.25 76 VAL A N 1
ATOM 605 C CA . VAL A 1 76 ? 6.706 -0.646 -18.588 1.00 95.25 76 VAL A CA 1
ATOM 606 C C . VAL A 1 76 ? 6.269 -1.876 -19.400 1.00 95.25 76 VAL A C 1
ATOM 608 O O . VAL A 1 76 ? 7.006 -2.860 -19.387 1.00 95.25 76 VAL A O 1
ATOM 611 N N . PRO A 1 77 ? 5.131 -1.879 -20.127 1.00 95.19 77 PRO A N 1
ATOM 612 C CA . PRO A 1 77 ? 4.717 -3.058 -20.891 1.00 95.19 77 PRO A CA 1
ATOM 613 C C . PRO A 1 77 ? 5.715 -3.436 -21.990 1.00 95.19 77 PRO A C 1
ATOM 615 O O . PRO A 1 77 ? 5.954 -4.617 -22.228 1.00 95.19 77 PRO A O 1
ATOM 618 N N . GLN A 1 78 ? 6.329 -2.438 -22.630 1.00 93.12 78 GLN A N 1
ATOM 619 C CA . GLN A 1 78 ? 7.377 -2.671 -23.620 1.00 93.12 78 GLN A CA 1
ATOM 620 C C . GLN A 1 78 ? 8.621 -3.262 -22.941 1.00 93.12 78 GLN A C 1
ATOM 622 O O . GLN A 1 78 ? 9.170 -4.248 -23.414 1.00 93.12 78 GLN A O 1
ATOM 627 N N . TRP A 1 79 ? 9.020 -2.736 -21.775 1.00 90.81 79 TRP A N 1
ATOM 628 C CA . TRP A 1 79 ? 10.142 -3.287 -21.004 1.00 90.81 79 TRP A CA 1
ATOM 629 C C . TRP A 1 79 ? 9.905 -4.739 -20.598 1.00 90.81 79 TRP A C 1
ATOM 631 O O . TRP A 1 79 ? 10.798 -5.572 -20.736 1.00 90.81 79 TRP A O 1
ATOM 641 N N . LYS A 1 80 ? 8.682 -5.056 -20.160 1.00 91.12 80 LYS A N 1
ATOM 642 C CA . LYS A 1 80 ? 8.272 -6.419 -19.816 1.00 91.12 80 LYS A CA 1
ATOM 643 C C . LYS A 1 80 ? 8.480 -7.390 -20.982 1.00 91.12 80 LYS A C 1
ATOM 645 O O . LYS A 1 80 ? 8.899 -8.518 -20.745 1.00 91.12 80 LYS A O 1
ATOM 650 N N . ALA A 1 81 ? 8.205 -6.963 -22.217 1.00 89.38 81 ALA A N 1
ATOM 651 C CA . ALA A 1 81 ? 8.403 -7.794 -23.405 1.00 89.38 81 ALA A CA 1
ATOM 652 C C . ALA A 1 81 ? 9.884 -8.137 -23.651 1.00 89.38 81 ALA A C 1
ATOM 654 O O . ALA A 1 81 ? 10.183 -9.196 -24.199 1.00 89.38 81 ALA A O 1
ATOM 655 N N . PHE A 1 82 ? 10.804 -7.270 -23.216 1.00 86.75 82 PHE A N 1
ATOM 656 C CA . PHE A 1 82 ? 12.245 -7.472 -23.358 1.00 86.75 82 PHE A CA 1
ATOM 657 C C . PHE A 1 82 ? 12.881 -8.203 -22.169 1.00 86.75 82 PHE A C 1
ATOM 659 O O . PHE A 1 82 ? 13.847 -8.946 -22.353 1.00 86.75 82 PHE A O 1
ATOM 666 N N . SER A 1 83 ? 12.364 -8.019 -20.952 1.00 82.62 83 SER A N 1
ATOM 667 C CA . SER A 1 83 ? 12.898 -8.681 -19.760 1.00 82.62 83 SER A CA 1
ATOM 668 C C . SER A 1 83 ? 12.608 -10.185 -19.793 1.00 82.62 83 SER A C 1
ATOM 670 O O . SER A 1 83 ? 11.447 -10.599 -19.794 1.00 82.62 83 SER A O 1
ATOM 672 N N . GLN A 1 84 ? 13.653 -11.016 -19.788 1.00 67.19 84 GLN A N 1
ATOM 673 C CA . GLN A 1 84 ? 13.531 -12.480 -19.782 1.00 67.19 84 GLN A CA 1
ATOM 674 C C . GLN A 1 84 ? 13.186 -13.016 -18.377 1.00 67.19 84 GLN A C 1
ATOM 676 O O . GLN A 1 84 ? 13.983 -13.690 -17.725 1.00 67.19 84 GLN A O 1
ATOM 681 N N . GLY A 1 85 ? 11.976 -12.712 -17.903 1.00 65.56 85 GLY A N 1
ATOM 682 C CA . GLY A 1 85 ? 11.456 -13.167 -16.609 1.00 65.56 85 GLY A CA 1
ATOM 683 C C . GLY A 1 85 ? 11.972 -12.378 -15.396 1.00 65.56 85 GLY A C 1
ATOM 684 O O . GLY A 1 85 ? 12.496 -11.271 -15.517 1.00 65.56 85 GLY A O 1
ATOM 685 N N . ASP A 1 86 ? 11.811 -12.961 -14.205 1.00 61.53 86 ASP A N 1
ATOM 686 C CA . ASP A 1 86 ? 11.920 -12.271 -12.904 1.00 61.53 86 ASP A CA 1
ATOM 687 C C . ASP A 1 86 ? 13.293 -11.656 -12.586 1.00 61.53 86 ASP A C 1
ATOM 689 O O . ASP A 1 86 ? 13.406 -10.813 -11.696 1.00 61.53 86 ASP A O 1
ATOM 693 N N . LYS A 1 87 ? 14.361 -12.077 -13.275 1.00 69.62 87 LYS A N 1
ATOM 694 C CA . LYS A 1 87 ? 15.733 -11.662 -12.936 1.00 69.62 87 LYS A CA 1
ATOM 695 C C . LYS A 1 87 ? 16.085 -10.260 -13.433 1.00 69.62 87 LYS A C 1
ATOM 697 O O . LYS A 1 87 ? 16.860 -9.576 -12.766 1.00 69.62 87 LYS A O 1
ATOM 702 N N . ASP A 1 88 ? 15.488 -9.838 -14.546 1.00 70.06 88 ASP A N 1
ATOM 703 C CA . ASP A 1 88 ? 15.803 -8.575 -15.229 1.00 70.06 88 ASP A CA 1
ATOM 704 C C . ASP A 1 88 ? 14.599 -7.611 -15.292 1.00 70.06 88 ASP A C 1
ATOM 706 O O . ASP A 1 88 ? 14.685 -6.510 -15.842 1.00 70.06 88 ASP A O 1
ATOM 710 N N . GLY A 1 89 ? 13.464 -8.017 -14.714 1.00 80.19 89 GLY A N 1
ATOM 711 C CA . GLY A 1 89 ? 12.241 -7.224 -14.638 1.00 80.19 89 GLY A CA 1
ATOM 712 C C . GLY A 1 89 ? 12.256 -6.143 -13.551 1.00 80.19 89 GLY A C 1
ATOM 713 O O . GLY A 1 89 ? 13.094 -6.117 -12.645 1.00 80.19 89 GLY A O 1
ATOM 714 N N . LEU A 1 90 ? 11.273 -5.242 -13.626 1.00 88.56 90 LEU A N 1
ATOM 715 C CA . LEU A 1 90 ? 10.980 -4.307 -12.540 1.00 88.56 90 LEU A CA 1
ATOM 716 C C . LEU A 1 90 ? 10.440 -5.090 -11.339 1.00 88.56 90 LEU A C 1
ATOM 718 O O . LEU A 1 90 ? 9.403 -5.741 -11.422 1.00 88.56 90 LEU A O 1
ATOM 722 N N . ASN A 1 91 ? 11.161 -5.029 -10.225 1.00 89.69 91 ASN A N 1
ATOM 723 C CA . ASN A 1 91 ? 10.871 -5.811 -9.026 1.00 89.69 91 ASN A CA 1
ATOM 724 C C . ASN A 1 91 ? 10.015 -5.038 -8.004 1.00 89.69 91 ASN A C 1
ATOM 726 O O . ASN A 1 91 ? 9.673 -3.868 -8.193 1.00 89.69 91 ASN A O 1
ATOM 730 N N . GLU A 1 92 ? 9.723 -5.683 -6.872 1.00 89.25 92 GLU A N 1
ATOM 731 C CA . GLU A 1 92 ? 8.973 -5.090 -5.755 1.00 89.25 92 GLU A CA 1
ATOM 732 C C . GLU A 1 92 ? 9.571 -3.769 -5.247 1.00 89.25 92 GLU A C 1
ATOM 734 O O . GLU A 1 92 ? 8.836 -2.873 -4.841 1.00 89.25 92 GLU A O 1
ATOM 739 N N . ALA A 1 93 ? 10.898 -3.603 -5.288 1.00 89.94 93 ALA A N 1
ATOM 740 C CA . ALA A 1 93 ? 11.527 -2.363 -4.838 1.00 89.94 93 ALA A CA 1
ATOM 741 C C . ALA A 1 93 ? 11.174 -1.185 -5.759 1.00 89.94 93 ALA A C 1
ATOM 743 O O . ALA A 1 93 ? 10.971 -0.067 -5.280 1.00 89.94 93 ALA A O 1
ATOM 744 N N . TRP A 1 94 ? 11.066 -1.425 -7.070 1.00 92.31 94 TRP A N 1
ATOM 745 C CA . TRP A 1 94 ? 10.608 -0.407 -8.015 1.00 92.31 94 TRP A CA 1
ATOM 746 C C . TRP A 1 94 ? 9.126 -0.085 -7.807 1.00 92.31 94 TRP A C 1
ATOM 748 O O . TRP A 1 94 ? 8.755 1.089 -7.764 1.00 92.31 94 TRP A O 1
ATOM 758 N N . ALA A 1 95 ? 8.301 -1.115 -7.586 1.00 91.75 95 ALA A N 1
ATOM 759 C CA . ALA A 1 95 ? 6.890 -0.975 -7.231 1.00 91.75 95 ALA A CA 1
ATOM 760 C C . ALA A 1 95 ? 6.712 -0.090 -5.978 1.00 91.75 95 ALA A C 1
ATOM 762 O O . ALA A 1 95 ? 5.946 0.877 -5.978 1.00 91.75 95 ALA A O 1
ATOM 763 N N . ASP A 1 96 ? 7.509 -0.340 -4.937 1.00 91.44 96 ASP A N 1
ATOM 764 C CA . ASP A 1 96 ? 7.549 0.456 -3.708 1.00 91.44 96 ASP A CA 1
ATOM 765 C C . ASP A 1 96 ? 7.968 1.907 -3.952 1.00 91.44 96 ASP A C 1
ATOM 767 O O . ASP A 1 96 ? 7.365 2.828 -3.385 1.00 91.44 96 ASP A O 1
ATOM 771 N N . ALA A 1 97 ? 8.976 2.140 -4.798 1.00 92.56 97 ALA A N 1
ATOM 772 C CA . ALA A 1 97 ? 9.411 3.487 -5.159 1.00 92.56 97 ALA A CA 1
ATOM 773 C C . ALA A 1 97 ? 8.303 4.253 -5.896 1.00 92.56 97 ALA A C 1
ATOM 775 O O . ALA A 1 97 ? 8.016 5.403 -5.546 1.00 92.56 97 ALA A O 1
ATOM 776 N N . LEU A 1 98 ? 7.627 3.608 -6.852 1.00 94.44 98 LEU A N 1
ATOM 777 C CA . LEU A 1 98 ? 6.492 4.182 -7.572 1.00 94.44 98 LEU A CA 1
ATOM 778 C C . LEU A 1 98 ? 5.336 4.518 -6.623 1.00 94.44 98 LEU A C 1
ATOM 780 O O . LEU A 1 98 ? 4.852 5.655 -6.627 1.00 94.44 98 LEU A O 1
ATOM 784 N N . THR A 1 99 ? 4.901 3.567 -5.791 1.00 93.81 99 THR A N 1
ATOM 785 C CA . THR A 1 99 ? 3.808 3.776 -4.825 1.00 93.81 99 THR A CA 1
ATOM 786 C C . THR A 1 99 ? 4.163 4.896 -3.845 1.00 93.81 99 THR A C 1
ATOM 788 O O . THR A 1 99 ? 3.347 5.763 -3.543 1.00 93.81 99 THR A O 1
ATOM 791 N N . THR A 1 100 ? 5.416 4.946 -3.384 1.00 91.38 100 THR A N 1
ATOM 792 C CA . THR A 1 100 ? 5.891 6.003 -2.483 1.00 91.38 100 THR A CA 1
ATOM 793 C C . THR A 1 100 ? 5.887 7.371 -3.159 1.00 91.38 100 THR A C 1
ATOM 795 O O . THR A 1 100 ? 5.456 8.351 -2.544 1.00 91.38 100 THR A O 1
ATOM 798 N N . ARG A 1 101 ? 6.346 7.453 -4.413 1.00 91.31 101 ARG A N 1
ATOM 799 C CA . ARG A 1 101 ? 6.422 8.711 -5.162 1.00 91.31 101 ARG A CA 1
ATOM 800 C C . ARG A 1 101 ? 5.044 9.259 -5.505 1.00 91.31 101 ARG A C 1
ATOM 802 O O . ARG A 1 101 ? 4.792 10.433 -5.257 1.00 91.31 101 ARG A O 1
ATOM 809 N N . THR A 1 102 ? 4.156 8.412 -6.018 1.00 90.75 102 THR A N 1
ATOM 810 C CA . THR A 1 102 ? 2.767 8.777 -6.362 1.00 90.75 102 THR A CA 1
ATOM 811 C C . THR A 1 102 ? 1.945 9.191 -5.140 1.00 90.75 102 THR A C 1
ATOM 813 O O . THR A 1 102 ? 0.936 9.878 -5.273 1.00 90.75 102 THR A O 1
ATOM 816 N N . ALA A 1 103 ? 2.399 8.827 -3.940 1.00 87.75 103 ALA A N 1
ATOM 817 C CA . ALA A 1 103 ? 1.823 9.234 -2.668 1.00 87.75 103 ALA A CA 1
ATOM 818 C C . ALA A 1 103 ? 2.494 10.458 -2.016 1.00 87.75 103 ALA A C 1
ATOM 820 O O . ALA A 1 103 ? 2.100 10.865 -0.916 1.00 87.75 103 ALA A O 1
ATOM 821 N N . ALA A 1 104 ? 3.547 11.016 -2.619 1.00 86.50 104 ALA A N 1
ATOM 822 C CA . ALA A 1 104 ? 4.253 12.164 -2.066 1.00 86.50 104 ALA A CA 1
ATOM 823 C C . ALA A 1 104 ? 3.400 13.441 -2.168 1.00 86.50 104 ALA A C 1
ATOM 825 O O . ALA A 1 104 ? 2.646 13.649 -3.122 1.00 86.50 104 ALA A O 1
ATOM 826 N N . LYS A 1 105 ? 3.528 14.332 -1.176 1.00 75.75 105 LYS A N 1
ATOM 827 C CA . LYS A 1 105 ? 2.855 15.640 -1.203 1.00 75.75 105 LYS A CA 1
ATOM 828 C C . LYS A 1 105 ? 3.294 16.423 -2.450 1.00 75.75 105 LYS A C 1
ATOM 830 O O . LYS A 1 105 ? 4.484 16.497 -2.729 1.00 75.75 105 LYS A O 1
ATOM 835 N N . GLY A 1 106 ? 2.331 17.001 -3.172 1.00 72.75 106 GLY A N 1
ATOM 836 C CA . GLY A 1 106 ? 2.569 17.773 -4.402 1.00 72.75 106 GLY A CA 1
ATOM 837 C C . GLY A 1 106 ? 2.640 16.950 -5.697 1.00 72.75 106 GLY A C 1
ATOM 838 O O . GLY A 1 106 ? 2.607 17.534 -6.770 1.00 72.75 106 GLY A O 1
ATOM 839 N N . VAL A 1 107 ? 2.682 15.615 -5.609 1.00 68.12 107 VAL A N 1
ATOM 840 C CA . VAL A 1 107 ? 2.821 14.675 -6.747 1.00 68.12 107 VAL A CA 1
ATOM 841 C C . VAL A 1 107 ? 1.717 13.601 -6.667 1.00 68.12 107 VAL A C 1
ATOM 843 O O . VAL A 1 107 ? 1.881 12.474 -7.113 1.00 68.12 107 VAL A O 1
ATOM 846 N N . CYS A 1 108 ? 0.604 13.908 -5.992 1.00 73.88 108 CYS A N 1
ATOM 847 C CA . CYS A 1 108 ? -0.413 12.920 -5.634 1.00 73.88 108 CYS A CA 1
ATOM 848 C C . CYS A 1 108 ? -1.132 12.400 -6.889 1.00 73.88 108 CYS A C 1
ATOM 850 O O . CYS A 1 108 ? -2.051 13.052 -7.384 1.00 73.88 108 CYS A O 1
ATOM 852 N N . PHE A 1 109 ? -0.730 11.223 -7.378 1.00 83.06 109 PHE A N 1
ATOM 853 C CA . PHE A 1 109 ? -1.304 10.568 -8.561 1.00 83.06 109 PHE A CA 1
ATOM 854 C C . PHE A 1 109 ? -1.902 9.227 -8.163 1.00 83.06 109 PHE A C 1
ATOM 856 O O . PHE A 1 109 ? -1.331 8.165 -8.421 1.00 83.06 109 PHE A O 1
ATOM 863 N N . PRO A 1 110 ? -3.054 9.283 -7.478 1.00 78.50 110 PRO A N 1
ATOM 864 C CA . PRO A 1 110 ? -3.636 8.155 -6.777 1.00 78.50 110 PRO A CA 1
ATOM 865 C C . PRO A 1 110 ? -3.908 6.935 -7.648 1.00 78.50 110 PRO A C 1
ATOM 867 O O . PRO A 1 110 ? -3.827 5.811 -7.158 1.00 78.50 110 PRO A O 1
ATOM 870 N N . ASN A 1 111 ? -4.226 7.181 -8.915 1.00 89.69 111 ASN A N 1
ATOM 871 C CA . ASN A 1 111 ? -4.788 6.194 -9.826 1.00 89.69 111 ASN A CA 1
ATOM 872 C C . ASN A 1 111 ? -3.716 5.397 -10.566 1.00 89.69 111 ASN A C 1
ATOM 874 O O . ASN A 1 111 ? -3.990 4.284 -11.005 1.00 89.69 111 ASN A O 1
ATOM 878 N N . ILE A 1 112 ? -2.495 5.930 -10.672 1.00 93.00 112 ILE A N 1
ATOM 879 C CA . ILE A 1 112 ? -1.414 5.286 -11.423 1.00 93.00 112 ILE A CA 1
ATOM 880 C C . ILE A 1 112 ? -1.043 3.927 -10.806 1.00 93.00 112 ILE A C 1
ATOM 882 O O . ILE A 1 112 ? -1.033 2.934 -11.535 1.00 93.00 112 ILE A O 1
ATOM 886 N N . PRO A 1 113 ? -0.811 3.813 -9.482 1.00 94.19 113 PRO A N 1
ATOM 887 C CA . PRO A 1 113 ? -0.560 2.509 -8.879 1.00 94.19 113 PRO A CA 1
ATOM 888 C C . PRO A 1 113 ? -1.729 1.536 -9.071 1.00 94.19 113 PRO A C 1
ATOM 890 O O . PRO A 1 113 ? -1.509 0.373 -9.394 1.00 94.19 113 PRO A O 1
ATOM 893 N N . PHE A 1 114 ? -2.978 2.004 -8.941 1.00 94.00 114 PHE A N 1
ATOM 894 C CA . PHE A 1 114 ? -4.149 1.153 -9.168 1.00 94.00 114 PHE A CA 1
ATOM 895 C C . PHE A 1 114 ? -4.206 0.625 -10.597 1.00 94.00 114 PHE A C 1
ATOM 897 O O . PHE A 1 114 ? -4.459 -0.562 -10.775 1.00 94.00 114 PHE A O 1
ATOM 904 N N . GLN A 1 115 ? -3.936 1.462 -11.599 1.00 94.31 115 GLN A N 1
ATOM 905 C CA . GLN A 1 115 ? -3.881 1.046 -13.000 1.00 94.31 115 GLN A CA 1
ATOM 906 C C . GLN A 1 115 ? -2.857 -0.073 -13.210 1.00 94.31 115 GLN A C 1
ATOM 908 O O . GLN A 1 115 ? -3.168 -1.074 -13.852 1.00 94.31 115 GLN A O 1
ATOM 913 N N . ILE A 1 116 ? -1.657 0.085 -12.650 1.00 94.94 116 ILE A N 1
ATOM 914 C CA . ILE A 1 116 ? -0.568 -0.878 -12.820 1.00 94.94 116 ILE A CA 1
ATOM 915 C C . ILE A 1 116 ? -0.892 -2.202 -12.139 1.00 94.94 116 ILE A C 1
ATOM 917 O O . ILE A 1 116 ? -0.862 -3.256 -12.773 1.00 94.94 116 ILE A O 1
ATOM 921 N N . TYR A 1 117 ? -1.237 -2.157 -10.853 1.00 96.19 117 TYR A N 1
ATOM 922 C CA . TYR A 1 117 ? -1.456 -3.375 -10.079 1.00 96.19 117 TYR A CA 1
ATOM 923 C C . TYR A 1 117 ? -2.755 -4.086 -10.469 1.00 96.19 117 TYR A C 1
ATOM 925 O O . TYR A 1 117 ? -2.876 -5.295 -10.274 1.00 96.19 117 TYR A O 1
ATOM 933 N N . SER A 1 118 ? -3.711 -3.379 -11.076 1.00 95.56 118 SER A N 1
ATOM 934 C CA . SER A 1 118 ? -4.923 -4.003 -11.608 1.00 95.56 118 SER A CA 1
ATOM 935 C C . SER A 1 118 ? -4.685 -4.789 -12.898 1.00 95.56 118 SER A C 1
ATOM 937 O O . SER A 1 118 ? -5.584 -5.526 -13.289 1.00 95.56 118 SER A O 1
ATOM 939 N N . ASP A 1 119 ? -3.517 -4.716 -13.541 1.00 96.06 119 ASP A N 1
ATOM 940 C CA . ASP A 1 119 ? -3.223 -5.453 -14.780 1.00 96.06 119 ASP A CA 1
ATOM 941 C C . ASP A 1 119 ? -1.801 -6.066 -14.770 1.00 96.06 119 ASP A C 1
ATOM 943 O O . ASP A 1 119 ? -0.896 -5.613 -15.479 1.00 96.06 119 ASP A O 1
ATOM 947 N N . PRO A 1 120 ? -1.568 -7.125 -13.966 1.00 92.94 120 PRO A N 1
ATOM 948 C CA . PRO A 1 120 ? -0.272 -7.800 -13.896 1.00 92.94 120 PRO A CA 1
ATOM 949 C C . PRO A 1 120 ? 0.109 -8.462 -15.230 1.00 92.94 120 PRO A C 1
ATOM 951 O O . PRO A 1 120 ? 1.295 -8.563 -15.558 1.00 92.94 120 PRO A O 1
ATOM 954 N N . SER A 1 121 ? -0.871 -8.849 -16.054 1.00 92.62 121 SER A N 1
ATOM 955 C CA . SER A 1 121 ? -0.643 -9.343 -17.417 1.00 92.62 121 SER A CA 1
ATOM 956 C C . SER A 1 121 ? 0.037 -8.305 -18.301 1.00 92.62 121 SER A C 1
ATOM 958 O O . SER A 1 121 ? 0.984 -8.645 -19.008 1.00 92.62 121 SER A O 1
ATOM 960 N N . LYS A 1 122 ? -0.369 -7.039 -18.217 1.00 94.56 12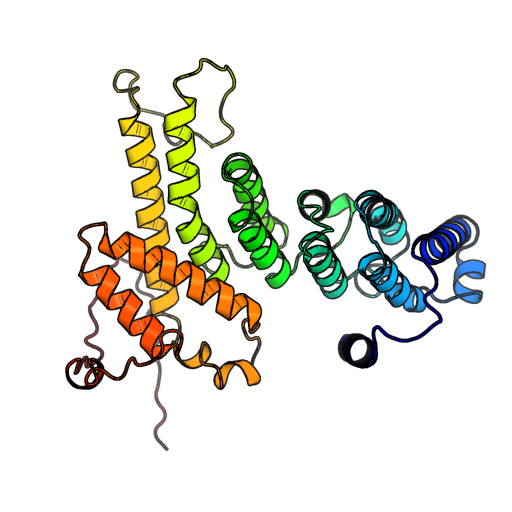2 LYS A N 1
ATOM 961 C CA . LYS A 1 122 ? 0.238 -5.954 -18.989 1.00 94.56 122 LYS A CA 1
ATOM 962 C C . LYS A 1 122 ? 1.548 -5.463 -18.386 1.00 94.56 122 LYS A C 1
ATOM 964 O O . LYS A 1 122 ? 2.530 -5.320 -19.105 1.00 94.56 122 LYS A O 1
ATOM 969 N N . TYR A 1 123 ? 1.571 -5.202 -17.081 1.00 94.31 123 TYR A N 1
ATOM 970 C CA . TYR A 1 123 ? 2.700 -4.509 -16.454 1.00 94.31 123 TYR A CA 1
ATOM 971 C C . TYR A 1 123 ? 3.751 -5.449 -15.861 1.00 94.31 123 TYR A C 1
ATOM 973 O O . TYR A 1 123 ? 4.923 -5.102 -15.847 1.00 94.31 123 TYR A O 1
ATOM 981 N N . GLY A 1 124 ? 3.367 -6.644 -15.402 1.00 91.62 124 GLY A N 1
ATOM 982 C CA . GLY A 1 124 ? 4.305 -7.625 -14.834 1.00 91.62 124 GLY A CA 1
ATOM 983 C C . GLY A 1 124 ? 5.017 -7.164 -13.563 1.00 91.62 124 GLY A C 1
ATOM 984 O O . GLY A 1 124 ? 6.043 -7.732 -13.217 1.00 91.62 124 GLY A O 1
ATOM 985 N N . ILE A 1 125 ? 4.503 -6.131 -12.891 1.00 92.31 125 ILE A N 1
ATOM 986 C CA . ILE A 1 125 ? 5.096 -5.596 -11.665 1.00 92.31 125 ILE A CA 1
ATOM 987 C C . ILE A 1 125 ? 4.415 -6.260 -10.462 1.00 92.31 125 ILE A C 1
ATOM 989 O O . ILE A 1 125 ? 3.195 -6.109 -10.320 1.00 92.31 125 ILE A O 1
ATOM 993 N N . PRO A 1 126 ? 5.168 -6.946 -9.584 1.00 92.81 126 PRO A N 1
ATOM 994 C CA . PRO A 1 126 ? 4.612 -7.526 -8.370 1.00 92.81 126 PRO A CA 1
ATOM 995 C C . PRO A 1 126 ? 4.224 -6.428 -7.372 1.00 92.81 126 PRO A C 1
ATOM 997 O O . PRO A 1 126 ? 4.968 -5.465 -7.156 1.00 92.81 126 PRO A O 1
ATOM 1000 N N . LEU A 1 127 ? 3.060 -6.574 -6.738 1.00 93.94 127 LEU A N 1
ATOM 1001 C CA . LEU A 1 127 ? 2.657 -5.727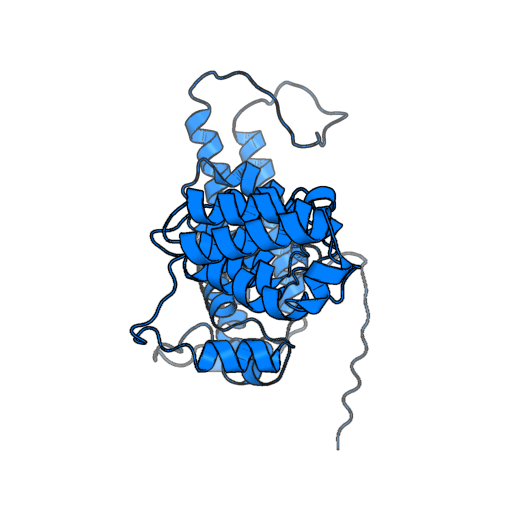 -5.620 1.00 93.94 127 LEU A CA 1
ATOM 1002 C C . LEU A 1 127 ? 3.227 -6.290 -4.318 1.00 93.94 127 LEU A C 1
ATOM 1004 O O . LEU A 1 127 ? 2.824 -7.357 -3.874 1.00 93.94 127 LEU A O 1
ATOM 1008 N N . SER A 1 128 ? 4.105 -5.539 -3.655 1.00 92.75 128 SER A N 1
ATOM 1009 C CA . SER A 1 128 ? 4.560 -5.904 -2.312 1.00 92.75 128 SER A CA 1
ATOM 1010 C C . SER A 1 128 ? 3.463 -5.646 -1.266 1.00 92.75 128 SER A C 1
ATOM 1012 O O . SER A 1 128 ? 2.646 -4.725 -1.399 1.00 92.75 128 SER A O 1
ATOM 1014 N N . LEU A 1 129 ? 3.496 -6.380 -0.147 1.00 93.00 129 LEU A N 1
ATOM 1015 C CA . LEU A 1 129 ? 2.598 -6.134 0.992 1.00 93.00 129 LEU A CA 1
ATOM 1016 C C . LEU A 1 129 ? 2.723 -4.697 1.535 1.00 93.00 129 LEU A C 1
ATOM 1018 O O . LEU A 1 129 ? 1.736 -4.088 1.950 1.00 93.00 129 LEU A O 1
ATOM 1022 N N . ARG A 1 130 ? 3.934 -4.130 1.504 1.00 92.56 130 ARG A N 1
ATOM 1023 C CA . ARG A 1 130 ? 4.201 -2.754 1.943 1.00 92.56 130 ARG A CA 1
ATOM 1024 C C . ARG A 1 130 ? 3.523 -1.736 1.028 1.00 92.56 130 ARG A C 1
ATOM 1026 O O . ARG A 1 130 ? 2.884 -0.801 1.518 1.00 92.56 130 ARG A O 1
ATOM 1033 N N . SER A 1 131 ? 3.635 -1.923 -0.286 1.00 93.88 131 SER A N 1
ATOM 1034 C CA . SER A 1 131 ? 2.934 -1.100 -1.272 1.00 93.88 131 SER A CA 1
ATOM 1035 C C . SER A 1 131 ? 1.420 -1.231 -1.124 1.00 93.88 131 SER A C 1
ATOM 1037 O O . SER A 1 131 ? 0.733 -0.212 -1.098 1.00 93.88 131 SER A O 1
ATOM 1039 N N . ALA A 1 132 ? 0.894 -2.440 -0.916 1.00 95.50 132 ALA A N 1
ATOM 1040 C CA . ALA A 1 132 ? -0.536 -2.662 -0.703 1.00 95.50 132 ALA A CA 1
ATOM 1041 C C . ALA A 1 132 ? -1.067 -1.903 0.532 1.00 95.50 132 ALA A C 1
ATOM 1043 O O . ALA A 1 132 ? -2.020 -1.122 0.429 1.00 95.50 132 ALA A O 1
ATOM 1044 N N . ARG A 1 133 ? -0.379 -2.014 1.680 1.00 95.56 133 ARG A N 1
ATOM 1045 C CA . ARG A 1 133 ? -0.691 -1.240 2.899 1.00 95.56 133 ARG A CA 1
ATOM 1046 C C . ARG A 1 133 ? -0.641 0.266 2.646 1.00 95.56 133 ARG A C 1
ATOM 1048 O O . ARG A 1 133 ? -1.505 1.001 3.131 1.00 95.56 133 ARG A O 1
ATOM 1055 N N . ARG A 1 134 ? 0.352 0.736 1.877 1.00 95.19 134 ARG A N 1
ATOM 1056 C CA . ARG A 1 134 ? 0.495 2.152 1.514 1.00 95.19 134 ARG A CA 1
ATOM 1057 C C . ARG A 1 134 ? -0.693 2.644 0.692 1.00 95.19 134 ARG A C 1
ATOM 1059 O O . ARG A 1 134 ? -1.230 3.694 1.034 1.00 95.19 134 ARG A O 1
ATOM 1066 N N . LEU A 1 135 ? -1.144 1.880 -0.307 1.00 94.50 135 LEU A N 1
ATOM 1067 C CA . LEU A 1 135 ? -2.328 2.219 -1.106 1.00 94.50 135 LEU A CA 1
ATOM 1068 C C . LEU A 1 135 ? -3.550 2.425 -0.209 1.00 94.50 135 LEU A C 1
ATOM 1070 O O . LEU A 1 135 ? -4.182 3.478 -0.263 1.00 94.50 135 LEU A O 1
ATOM 1074 N N . VAL A 1 136 ? -3.831 1.470 0.681 1.00 95.00 136 VAL A N 1
ATOM 1075 C CA . VAL A 1 136 ? -4.967 1.543 1.617 1.00 95.00 136 VAL A CA 1
ATOM 1076 C C . VAL A 1 136 ? -4.841 2.743 2.564 1.00 95.00 136 VAL A C 1
ATOM 1078 O O . VAL A 1 136 ? -5.816 3.450 2.830 1.00 95.00 136 VAL A O 1
ATOM 1081 N N . HIS A 1 137 ? -3.637 3.023 3.057 1.00 94.44 137 HIS A N 1
ATOM 1082 C CA . HIS A 1 137 ? -3.383 4.199 3.882 1.00 94.44 137 HIS A CA 1
ATOM 1083 C C . HIS A 1 137 ? -3.572 5.517 3.112 1.00 94.44 137 HIS A C 1
ATOM 1085 O O . HIS A 1 137 ? -4.123 6.479 3.652 1.00 94.44 137 HIS A O 1
ATOM 1091 N N . ASP A 1 138 ? -3.153 5.594 1.853 1.00 91.75 138 ASP A N 1
ATOM 1092 C CA . ASP A 1 138 ? -3.305 6.816 1.066 1.00 91.75 138 ASP A CA 1
ATOM 1093 C C . ASP A 1 138 ? -4.773 7.071 0.704 1.00 91.75 138 ASP A C 1
ATOM 1095 O O . ASP A 1 138 ? -5.208 8.224 0.720 1.00 91.75 138 ASP A O 1
ATOM 1099 N N . LEU A 1 139 ? -5.576 6.016 0.525 1.00 91.38 139 LEU A N 1
ATOM 1100 C CA . LEU A 1 139 ? -7.038 6.123 0.440 1.00 91.38 139 LEU A CA 1
ATOM 1101 C C . LEU A 1 139 ? -7.661 6.725 1.702 1.00 91.38 139 LEU A C 1
ATOM 1103 O O . LEU A 1 139 ? -8.556 7.567 1.606 1.00 91.38 139 LEU A O 1
ATOM 1107 N N . LYS A 1 140 ? -7.163 6.359 2.890 1.00 91.06 140 LYS A N 1
ATOM 1108 C CA . LYS A 1 140 ? -7.616 6.944 4.166 1.00 91.06 140 LYS A CA 1
ATOM 1109 C C . LYS A 1 140 ? -7.408 8.458 4.203 1.00 91.06 140 LYS A C 1
ATOM 1111 O O . LYS A 1 140 ? -8.227 9.166 4.790 1.00 91.06 140 LYS A O 1
ATOM 1116 N N . LYS A 1 141 ? -6.327 8.949 3.588 1.00 89.56 141 LYS A N 1
ATOM 1117 C CA . LYS A 1 141 ? -5.987 10.379 3.528 1.00 89.56 141 LYS A CA 1
ATOM 1118 C C . LYS A 1 141 ? -6.817 11.163 2.511 1.00 89.56 141 LYS A C 1
ATOM 1120 O O . LYS A 1 141 ? -7.034 12.355 2.716 1.00 89.56 141 LYS A O 1
ATOM 1125 N N . ARG A 1 142 ? -7.277 10.523 1.434 1.00 82.50 142 ARG A N 1
ATOM 1126 C CA . ARG A 1 142 ? -8.102 11.151 0.384 1.00 82.50 142 ARG A CA 1
ATOM 1127 C C . ARG A 1 142 ? -9.515 11.427 0.904 1.00 82.50 142 ARG A C 1
ATOM 1129 O O . ARG A 1 142 ? -9.934 10.829 1.887 1.00 82.50 142 ARG A O 1
ATOM 1136 N N . GLY A 1 143 ? -10.264 12.363 0.322 1.00 75.31 143 GLY A N 1
ATOM 1137 C CA . GLY A 1 143 ? -11.643 12.692 0.738 1.00 75.31 143 GLY A CA 1
ATOM 1138 C C . GLY A 1 143 ? -12.614 11.507 0.609 1.00 75.31 143 GLY A C 1
ATOM 1139 O O . GLY A 1 143 ? -12.271 10.500 0.014 1.00 75.31 143 GLY A O 1
ATOM 1140 N N . VAL A 1 144 ? -13.816 11.582 1.195 1.00 71.56 144 VAL A N 1
ATOM 1141 C CA . VAL A 1 144 ? -14.706 10.411 1.386 1.00 71.56 144 VAL A CA 1
ATOM 1142 C C . VAL A 1 144 ? -15.338 9.866 0.090 1.00 71.56 144 VAL A C 1
ATOM 1144 O O . VAL A 1 144 ? -15.570 8.663 -0.008 1.00 71.56 144 VAL A O 1
ATOM 1147 N N . LYS A 1 145 ? -15.604 10.723 -0.905 1.00 71.62 145 LYS A N 1
ATOM 1148 C CA . LYS A 1 145 ? -16.416 10.377 -2.090 1.00 71.62 145 LYS A CA 1
ATOM 1149 C C . LYS A 1 145 ? -15.796 9.288 -2.978 1.00 71.62 145 LYS A C 1
ATOM 1151 O O . LYS A 1 145 ? -16.522 8.433 -3.469 1.00 71.62 145 LYS A O 1
ATOM 1156 N N . GLU A 1 146 ? -14.477 9.284 -3.127 1.00 68.62 146 GLU A N 1
ATOM 1157 C CA . GLU A 1 146 ? -13.750 8.377 -4.035 1.00 68.62 146 GLU A CA 1
ATOM 1158 C C . GLU A 1 146 ? -13.302 7.073 -3.344 1.00 68.62 146 GLU A C 1
ATOM 1160 O O . GLU A 1 146 ? -12.894 6.115 -3.992 1.00 68.62 146 GLU A O 1
ATOM 1165 N N . ARG A 1 147 ? -13.451 6.968 -2.012 1.00 78.69 147 ARG A N 1
ATOM 1166 C CA . ARG A 1 147 ? -12.832 5.875 -1.238 1.00 78.69 147 ARG A CA 1
ATOM 1167 C C . ARG A 1 147 ? -13.471 4.516 -1.434 1.00 78.69 147 ARG A C 1
ATOM 1169 O O . ARG A 1 147 ? -12.789 3.524 -1.226 1.00 78.69 147 ARG A O 1
ATOM 1176 N N . LYS A 1 148 ? -14.776 4.427 -1.718 1.00 86.25 148 LYS A N 1
ATOM 1177 C CA . LYS A 1 148 ? -15.464 3.127 -1.640 1.00 86.25 148 LYS A CA 1
ATOM 1178 C C . LYS A 1 148 ? -14.961 2.174 -2.719 1.00 86.25 148 LYS A C 1
ATOM 1180 O O . LYS A 1 148 ? -14.502 1.091 -2.382 1.00 86.25 148 LYS A O 1
ATOM 1185 N N . GLN A 1 149 ? -15.047 2.578 -3.986 1.00 87.06 149 GLN A N 1
ATOM 1186 C CA . GLN A 1 149 ? -14.628 1.727 -5.097 1.00 87.06 149 GLN A CA 1
ATOM 1187 C C . GLN A 1 149 ? -13.117 1.494 -5.067 1.00 87.06 149 GLN A C 1
ATOM 1189 O O . GLN A 1 149 ? -12.679 0.358 -5.197 1.00 87.06 149 GLN A O 1
ATOM 1194 N N . GLU A 1 150 ? -12.328 2.540 -4.808 1.00 89.75 150 GLU A N 1
ATOM 1195 C CA . GLU A 1 150 ? -10.872 2.413 -4.717 1.00 89.75 150 GLU A CA 1
ATOM 1196 C C . GLU A 1 150 ? -10.437 1.506 -3.563 1.00 89.75 150 GLU A C 1
ATOM 1198 O O . GLU A 1 150 ? -9.486 0.748 -3.722 1.00 89.75 150 GLU A O 1
ATOM 1203 N N . LEU A 1 151 ? -11.140 1.523 -2.423 1.00 92.62 151 LEU A N 1
ATOM 1204 C CA . LEU A 1 151 ? -10.853 0.609 -1.318 1.00 92.62 151 LEU A CA 1
ATOM 1205 C C . LEU A 1 151 ? -11.138 -0.835 -1.714 1.00 92.62 151 LEU A C 1
ATOM 1207 O O . LEU A 1 151 ? -10.324 -1.700 -1.423 1.00 92.62 151 LEU A O 1
ATOM 1211 N N . VAL A 1 152 ? -12.250 -1.105 -2.398 1.00 92.12 152 VAL A N 1
ATOM 1212 C CA . VAL A 1 152 ? -12.537 -2.456 -2.910 1.00 92.12 152 VAL A CA 1
ATOM 1213 C C . VAL A 1 152 ? -11.447 -2.916 -3.851 1.00 92.12 152 VAL A C 1
ATOM 1215 O O . VAL A 1 152 ? -10.912 -4.006 -3.667 1.00 92.12 152 VAL A O 1
ATOM 1218 N N . THR A 1 153 ? -11.082 -2.066 -4.812 1.00 93.06 153 THR A N 1
ATOM 1219 C CA . THR A 1 153 ? -9.992 -2.352 -5.739 1.00 93.06 153 THR A CA 1
ATOM 1220 C C . THR A 1 153 ? -8.711 -2.641 -4.959 1.00 93.06 153 THR A C 1
ATOM 1222 O O . THR A 1 153 ? -8.132 -3.704 -5.145 1.00 93.06 153 THR A O 1
ATOM 1225 N N . ALA A 1 154 ? -8.322 -1.779 -4.013 1.00 95.00 154 ALA A N 1
ATOM 1226 C CA . ALA A 1 154 ? -7.131 -1.963 -3.184 1.00 95.00 154 ALA A CA 1
ATOM 1227 C C . ALA A 1 154 ? -7.126 -3.296 -2.426 1.00 95.00 154 ALA A C 1
ATOM 1229 O O . ALA A 1 154 ? -6.096 -3.959 -2.380 1.00 95.00 154 ALA A O 1
ATOM 1230 N N . LEU A 1 155 ? -8.260 -3.698 -1.849 1.00 95.75 155 LEU A N 1
ATOM 1231 C CA . LEU A 1 155 ? -8.371 -4.960 -1.116 1.00 95.75 155 LEU A CA 1
ATOM 1232 C C . LEU A 1 155 ? -8.344 -6.173 -2.056 1.00 95.75 155 LEU A C 1
ATOM 1234 O O . LEU A 1 155 ? -7.693 -7.160 -1.731 1.00 95.75 155 LEU A O 1
ATOM 1238 N N . SER A 1 156 ? -8.956 -6.084 -3.241 1.00 95.56 156 SER A N 1
ATOM 1239 C CA . SER A 1 156 ? -8.907 -7.157 -4.251 1.00 95.56 156 SER A CA 1
ATOM 1240 C C . SER A 1 156 ? -7.498 -7.410 -4.797 1.00 95.56 156 SER A C 1
ATOM 1242 O O . SER A 1 156 ? -7.188 -8.517 -5.233 1.00 95.56 156 SER A O 1
ATOM 1244 N N . LEU A 1 157 ? -6.614 -6.405 -4.732 1.00 95.38 157 LEU A N 1
ATOM 1245 C CA . LEU A 1 157 ? -5.220 -6.567 -5.137 1.00 95.38 157 LEU A CA 1
ATOM 1246 C C . LEU A 1 157 ? -4.445 -7.528 -4.228 1.00 95.38 157 LEU A C 1
ATOM 1248 O O . LEU A 1 157 ? -3.434 -8.055 -4.675 1.00 95.38 157 LEU A O 1
ATOM 1252 N N . TYR A 1 158 ? -4.899 -7.778 -2.993 1.00 94.06 158 TYR A N 1
ATOM 1253 C CA . TYR A 1 158 ? -4.222 -8.728 -2.108 1.00 94.06 158 TYR A CA 1
ATOM 1254 C C . TYR A 1 158 ? -4.288 -10.142 -2.680 1.00 94.06 158 TYR A C 1
ATOM 1256 O O . TYR A 1 158 ? -3.256 -10.769 -2.873 1.00 94.06 158 TYR A O 1
ATOM 1264 N N . GLU A 1 159 ? -5.487 -10.606 -3.030 1.00 93.94 159 GLU A N 1
ATOM 1265 C CA . GLU A 1 159 ? -5.679 -11.930 -3.633 1.00 93.94 159 GLU A CA 1
ATOM 1266 C C . GLU A 1 159 ? -5.026 -12.014 -5.013 1.00 93.94 159 GLU A C 1
ATOM 1268 O O . GLU A 1 159 ? -4.397 -13.010 -5.348 1.00 93.94 159 GLU A O 1
ATOM 1273 N N . LYS A 1 160 ? -5.126 -10.940 -5.804 1.00 94.12 160 LYS A N 1
ATOM 1274 C CA . LYS A 1 160 ? -4.577 -10.898 -7.163 1.00 94.12 160 LYS A CA 1
ATOM 1275 C C . LYS A 1 160 ? -3.050 -11.018 -7.227 1.00 94.12 160 LYS A C 1
ATOM 1277 O O . LYS A 1 160 ? -2.528 -11.425 -8.260 1.00 94.12 160 LYS A O 1
ATOM 1282 N N . HIS A 1 161 ? -2.354 -10.605 -6.170 1.00 93.75 161 HIS A N 1
ATOM 1283 C CA . HIS A 1 161 ? -0.889 -10.608 -6.082 1.00 93.75 161 HIS A CA 1
ATOM 1284 C C . HIS A 1 161 ? -0.374 -11.601 -5.033 1.00 93.75 161 HIS A C 1
ATOM 1286 O O . HIS A 1 161 ? 0.717 -11.411 -4.503 1.00 93.75 161 HIS A O 1
ATOM 1292 N N . ASP A 1 162 ? -1.166 -12.628 -4.703 1.00 93.19 162 ASP A N 1
ATOM 1293 C CA . ASP A 1 162 ? -0.799 -13.690 -3.754 1.00 93.19 162 ASP A CA 1
ATOM 1294 C C . ASP A 1 162 ? -0.327 -13.163 -2.379 1.00 93.19 162 ASP A C 1
ATOM 1296 O O . ASP A 1 162 ? 0.506 -13.762 -1.692 1.00 93.19 162 ASP A O 1
ATOM 1300 N N . LEU A 1 163 ? -0.865 -12.017 -1.949 1.00 91.31 163 LEU A N 1
ATOM 1301 C CA . LEU A 1 163 ? -0.600 -11.430 -0.638 1.00 91.31 163 LEU A CA 1
ATOM 1302 C C . LEU A 1 163 ? -1.503 -12.069 0.432 1.00 91.31 163 LEU A C 1
ATOM 1304 O O . LEU A 1 163 ? -2.615 -12.505 0.125 1.00 91.31 163 LEU A O 1
ATOM 1308 N N . PRO A 1 164 ? -1.091 -12.072 1.719 1.00 91.75 164 PRO A N 1
ATOM 1309 C CA . PRO A 1 164 ? -1.957 -12.521 2.807 1.00 91.75 164 PRO A CA 1
ATOM 1310 C C . PRO A 1 164 ? -3.283 -11.765 2.784 1.00 91.75 164 PRO A C 1
ATOM 1312 O O . PRO A 1 164 ? -3.271 -10.542 2.684 1.00 91.75 164 PRO A O 1
ATOM 1315 N N . HIS A 1 165 ? -4.418 -12.456 2.911 1.00 92.75 165 HIS A N 1
ATOM 1316 C CA . HIS A 1 165 ? -5.728 -11.804 2.866 1.00 92.75 165 HIS A CA 1
ATOM 1317 C C . HIS A 1 165 ? -5.774 -10.612 3.841 1.00 92.75 165 HIS A C 1
ATOM 1319 O O . HIS A 1 165 ? -5.257 -10.699 4.954 1.00 92.75 165 HIS A O 1
ATOM 1325 N N . PHE A 1 166 ? -6.397 -9.490 3.465 1.00 92.50 166 PHE A N 1
ATOM 1326 C CA . PHE A 1 166 ? -6.271 -8.230 4.218 1.00 92.50 166 PHE A CA 1
ATOM 1327 C C . PHE A 1 166 ? -6.712 -8.322 5.692 1.00 92.50 166 PHE A C 1
ATOM 1329 O O . PHE A 1 166 ? -6.271 -7.529 6.521 1.00 92.50 166 PHE A O 1
ATOM 1336 N N . THR A 1 167 ? -7.577 -9.282 6.039 1.00 92.38 167 THR A N 1
ATOM 1337 C CA . THR A 1 167 ? -8.003 -9.555 7.427 1.00 92.38 167 THR A CA 1
ATOM 1338 C C . THR A 1 167 ? -6.944 -10.269 8.268 1.00 92.38 167 THR A C 1
ATOM 1340 O O . THR A 1 167 ? -7.067 -10.306 9.489 1.00 92.38 167 THR A O 1
ATOM 1343 N N . GLN A 1 168 ? -5.922 -10.842 7.636 1.00 91.25 168 GLN A N 1
ATOM 1344 C CA . GLN A 1 168 ? -4.750 -11.443 8.273 1.00 91.25 168 GLN A CA 1
ATOM 1345 C C . GLN A 1 168 ? -3.610 -10.424 8.440 1.00 91.25 168 GLN A C 1
ATOM 1347 O O . GLN A 1 168 ? -2.644 -10.692 9.149 1.00 91.25 168 GLN A O 1
ATOM 1352 N N . ASP A 1 169 ? -3.721 -9.242 7.826 1.00 93.31 169 ASP A N 1
ATOM 1353 C CA . ASP A 1 169 ? -2.744 -8.165 7.948 1.00 93.31 169 ASP A CA 1
ATOM 1354 C C . ASP A 1 169 ? -3.224 -7.064 8.905 1.00 93.31 169 ASP A C 1
ATOM 1356 O O . ASP A 1 169 ? -4.130 -6.292 8.589 1.00 93.31 169 ASP A O 1
ATOM 1360 N N . ILE A 1 170 ? -2.588 -6.940 10.074 1.00 94.44 170 ILE A N 1
ATOM 1361 C CA . ILE A 1 170 ? -3.060 -6.042 11.145 1.00 94.44 170 ILE A CA 1
ATOM 1362 C C . ILE A 1 170 ? -3.057 -4.571 10.723 1.00 94.44 170 ILE A C 1
ATOM 1364 O O . ILE A 1 170 ? -3.966 -3.815 11.078 1.00 94.44 170 ILE A O 1
ATOM 1368 N N . VAL A 1 171 ? -2.057 -4.162 9.939 1.00 95.25 171 VAL A N 1
ATOM 1369 C CA . VAL A 1 171 ? -1.930 -2.782 9.464 1.00 95.25 171 VAL A CA 1
ATOM 1370 C C . VAL A 1 171 ? -3.106 -2.468 8.545 1.00 95.25 171 VAL A C 1
ATOM 1372 O O . VAL A 1 171 ? -3.857 -1.530 8.816 1.00 95.25 171 VAL A O 1
ATOM 1375 N N . THR A 1 172 ? -3.331 -3.293 7.524 1.00 95.69 172 THR A N 1
ATOM 1376 C CA . THR A 1 172 ? -4.422 -3.116 6.560 1.00 95.69 172 THR A CA 1
ATOM 1377 C C . THR A 1 172 ? -5.787 -3.212 7.221 1.00 95.69 172 THR A C 1
ATOM 1379 O O . THR A 1 172 ? -6.608 -2.313 7.047 1.00 95.69 172 THR A O 1
ATOM 1382 N N . LEU A 1 173 ? -6.029 -4.237 8.040 1.00 96.00 173 LEU A N 1
ATOM 1383 C CA . LEU A 1 173 ? -7.300 -4.410 8.740 1.00 96.00 173 LEU A CA 1
ATOM 1384 C C . LEU A 1 173 ? -7.621 -3.212 9.645 1.00 96.00 173 LEU A C 1
ATOM 1386 O O . LEU A 1 173 ? -8.751 -2.718 9.639 1.00 96.00 173 LEU A O 1
ATOM 1390 N N . SER A 1 174 ? -6.630 -2.696 10.381 1.00 97.00 174 SER A N 1
ATOM 1391 C CA . SER A 1 174 ? -6.822 -1.509 11.220 1.00 97.00 174 SER A CA 1
ATOM 1392 C C . SER A 1 174 ? -7.132 -0.257 10.390 1.00 97.00 174 SER A C 1
ATOM 1394 O O . SER A 1 174 ? -8.006 0.526 10.767 1.00 97.00 174 SER A O 1
ATOM 1396 N N . LEU A 1 175 ? -6.478 -0.080 9.235 1.00 96.56 175 LEU A N 1
ATOM 1397 C CA . LEU A 1 175 ? -6.747 1.022 8.309 1.00 96.56 175 LEU A CA 1
ATOM 1398 C C . LEU A 1 175 ? -8.175 0.941 7.759 1.00 96.56 175 LEU A C 1
ATOM 1400 O O . LEU A 1 175 ? -8.894 1.942 7.788 1.00 96.56 175 LEU A O 1
ATOM 1404 N N . VAL A 1 176 ? -8.600 -0.245 7.312 1.00 95.56 176 VAL A N 1
ATOM 1405 C CA . VAL A 1 176 ? -9.960 -0.505 6.818 1.00 95.56 176 VAL A CA 1
ATOM 1406 C C . VAL A 1 176 ? -10.982 -0.173 7.901 1.00 95.56 176 VAL A C 1
ATOM 1408 O O . VAL A 1 176 ? -11.833 0.687 7.681 1.00 95.56 176 VAL A O 1
ATOM 1411 N N . LEU A 1 177 ? -10.855 -0.748 9.100 1.00 95.75 177 LEU A N 1
ATOM 1412 C CA . LEU A 1 177 ? -11.741 -0.464 10.237 1.00 95.75 177 LEU A CA 1
ATOM 1413 C C . LEU A 1 177 ? -11.792 1.032 10.579 1.00 95.75 177 LEU A C 1
ATOM 1415 O O . LEU A 1 177 ? -12.869 1.593 10.808 1.00 95.75 177 LEU A O 1
ATOM 1419 N N . ALA A 1 178 ? -10.648 1.718 10.551 1.00 95.50 178 ALA A N 1
ATOM 1420 C CA . ALA A 1 178 ? -10.582 3.160 10.754 1.00 95.50 178 ALA A CA 1
ATOM 1421 C C . ALA A 1 178 ? -11.312 3.952 9.649 1.00 95.50 178 ALA A C 1
ATOM 1423 O O . ALA A 1 178 ? -11.824 5.038 9.924 1.00 95.50 178 ALA A O 1
ATOM 1424 N N . MET A 1 179 ? -11.450 3.429 8.431 1.00 93.50 179 MET A N 1
ATOM 1425 C CA . MET A 1 179 ? -12.150 4.094 7.325 1.00 93.50 179 MET A CA 1
ATOM 1426 C C . MET A 1 179 ? -13.652 3.797 7.240 1.00 93.50 179 MET A C 1
ATOM 1428 O O . MET A 1 179 ? -14.400 4.694 6.845 1.00 93.50 179 MET A O 1
ATOM 1432 N N . LEU A 1 180 ? -14.106 2.590 7.609 1.00 91.25 180 LEU A N 1
ATOM 1433 C CA . LEU A 1 180 ? -15.468 2.110 7.307 1.00 91.25 180 LEU A CA 1
ATOM 1434 C C . LEU A 1 180 ? -16.593 3.089 7.684 1.00 91.25 180 LEU A C 1
ATOM 1436 O O . LEU A 1 180 ? -17.413 3.383 6.817 1.00 91.25 180 LEU A O 1
ATOM 1440 N N . PRO A 1 181 ? -16.644 3.677 8.896 1.00 87.88 181 PRO A N 1
ATOM 1441 C CA . PRO A 1 181 ? -17.728 4.589 9.256 1.00 87.88 181 PRO A CA 1
ATOM 1442 C C . PRO A 1 181 ? -17.816 5.811 8.343 1.00 87.88 181 PRO A C 1
ATOM 1444 O O . PRO A 1 181 ? -18.914 6.220 7.985 1.00 87.88 181 PRO A O 1
ATOM 1447 N N . ALA A 1 182 ? -16.680 6.362 7.902 1.00 86.81 182 ALA A N 1
ATOM 1448 C CA . ALA A 1 182 ? -16.686 7.491 6.975 1.00 86.81 182 ALA A CA 1
ATOM 1449 C C . ALA A 1 182 ? -17.269 7.090 5.610 1.00 86.81 182 ALA A C 1
ATOM 1451 O O . ALA A 1 182 ? -18.045 7.850 5.033 1.00 86.81 182 ALA A O 1
ATOM 1452 N N . ILE A 1 183 ? -16.932 5.888 5.127 1.00 85.12 183 ILE A N 1
ATOM 1453 C CA . ILE A 1 183 ? -17.418 5.332 3.854 1.00 85.12 183 ILE A CA 1
ATOM 1454 C C . ILE A 1 183 ? -18.932 5.078 3.902 1.00 85.12 183 ILE A C 1
ATOM 1456 O O . ILE A 1 183 ? -19.637 5.343 2.931 1.00 85.12 183 ILE A O 1
ATOM 1460 N N . TYR A 1 184 ? -19.454 4.601 5.033 1.00 80.00 184 TYR A N 1
ATOM 1461 C CA . TYR A 1 184 ? -20.884 4.320 5.170 1.00 80.00 184 TYR A CA 1
ATOM 1462 C C . TYR A 1 184 ? -21.723 5.573 5.446 1.00 80.00 184 TYR A C 1
ATOM 1464 O O . TYR A 1 184 ? -22.783 5.734 4.841 1.00 80.00 184 TYR A O 1
ATOM 1472 N N . GLN A 1 185 ? -21.228 6.521 6.248 1.00 76.31 185 GLN A N 1
ATOM 1473 C CA . GLN A 1 185 ? -21.947 7.767 6.556 1.00 76.31 185 GLN A CA 1
ATOM 1474 C C . GLN A 1 185 ? -22.160 8.675 5.332 1.00 76.31 185 GLN A C 1
ATOM 1476 O O . GLN A 1 185 ? -23.139 9.419 5.275 1.00 76.31 185 GLN A O 1
ATOM 1481 N N . THR A 1 186 ? -21.283 8.620 4.324 1.00 61.00 186 THR A N 1
ATOM 1482 C CA . THR A 1 186 ? -21.461 9.398 3.079 1.00 61.00 186 THR A CA 1
ATOM 1483 C C . THR A 1 186 ? -22.651 8.915 2.262 1.00 61.00 186 THR A C 1
ATOM 1485 O O . THR A 1 186 ? -23.327 9.727 1.634 1.00 61.00 186 THR A O 1
ATOM 1488 N N . SER A 1 187 ? -22.938 7.612 2.294 1.00 56.19 187 SER A N 1
ATOM 1489 C CA . SER A 1 187 ? -24.029 7.025 1.512 1.00 56.19 187 SER A CA 1
ATOM 1490 C C . SER A 1 187 ? -25.419 7.487 1.967 1.00 56.19 187 SER A C 1
ATOM 1492 O O . SER A 1 187 ? -26.348 7.513 1.162 1.00 56.19 187 SER A O 1
ATOM 1494 N N . VAL A 1 188 ? -25.550 7.915 3.228 1.00 55.69 188 VAL A N 1
ATOM 1495 C CA . VAL A 1 188 ? -26.812 8.400 3.808 1.00 55.69 188 VAL A CA 1
ATOM 1496 C C . VAL A 1 188 ? -27.107 9.843 3.387 1.00 55.69 188 VAL A C 1
ATOM 1498 O O . VAL A 1 188 ? -28.258 10.184 3.140 1.00 55.69 188 VAL A O 1
ATOM 1501 N N . LYS A 1 189 ? -26.077 10.684 3.222 1.00 52.66 189 LYS A N 1
ATOM 1502 C CA . LYS A 1 189 ? -26.254 12.098 2.839 1.00 52.66 189 LYS A CA 1
ATOM 1503 C C . LYS A 1 189 ? -26.539 12.303 1.347 1.00 52.66 189 LYS A C 1
ATOM 1505 O O . LYS A 1 189 ? -27.178 13.283 0.990 1.00 52.66 189 LYS A O 1
ATOM 1510 N N . VAL A 1 190 ? -26.084 11.394 0.481 1.00 52.81 190 VAL A N 1
ATOM 1511 C CA . VAL A 1 190 ? -26.289 11.491 -0.981 1.00 52.81 190 VAL A CA 1
ATOM 1512 C C . VAL A 1 190 ? -27.646 10.920 -1.415 1.00 52.81 190 VAL A C 1
ATOM 1514 O O . VAL A 1 190 ? -28.175 11.319 -2.444 1.00 52.81 190 VAL A O 1
ATOM 1517 N N . ALA A 1 191 ? -28.274 10.063 -0.602 1.00 44.53 191 ALA A N 1
ATOM 1518 C CA . ALA A 1 191 ? -29.580 9.465 -0.898 1.00 44.53 191 ALA A CA 1
ATOM 1519 C C . ALA A 1 191 ? -30.774 10.450 -0.856 1.00 44.53 191 ALA A C 1
ATOM 1521 O O . ALA A 1 191 ? -31.910 10.027 -1.044 1.00 44.53 191 ALA A O 1
ATOM 1522 N N . GLN A 1 192 ? -30.532 11.749 -0.636 1.00 49.53 192 GLN A N 1
ATOM 1523 C CA . GLN A 1 192 ? -31.519 12.816 -0.850 1.00 49.53 192 GLN A CA 1
ATOM 1524 C C . GLN A 1 192 ? -31.465 13.421 -2.267 1.00 49.53 192 GLN A C 1
ATOM 1526 O O . GLN A 1 192 ? -32.206 14.357 -2.552 1.00 49.53 192 GLN A O 1
ATOM 1531 N N . GLN A 1 193 ? -30.637 12.889 -3.174 1.00 41.94 193 GLN A N 1
ATOM 1532 C CA . GLN A 1 193 ? -30.706 13.206 -4.602 1.00 41.94 193 GLN A CA 1
ATOM 1533 C C . GLN A 1 193 ? -30.940 11.935 -5.436 1.00 41.94 193 GLN A C 1
ATOM 1535 O O . GLN A 1 193 ? -30.268 10.925 -5.211 1.00 41.94 193 GLN A O 1
ATOM 1540 N N . PRO A 1 194 ? -31.891 11.955 -6.389 1.00 38.88 194 PRO A N 1
ATOM 1541 C CA . PRO A 1 194 ? -32.205 10.800 -7.213 1.00 38.88 194 PRO A CA 1
ATOM 1542 C C . PRO A 1 194 ? -31.145 10.650 -8.306 1.00 38.88 194 PRO A C 1
ATOM 1544 O O . PRO A 1 194 ? -31.134 11.404 -9.275 1.00 38.88 194 PRO A O 1
ATOM 1547 N N . THR A 1 195 ? -30.260 9.664 -8.179 1.00 39.16 195 THR A N 1
ATOM 1548 C CA . THR A 1 195 ? -29.438 9.203 -9.303 1.00 39.16 195 THR A CA 1
ATOM 1549 C C . THR A 1 195 ? -29.447 7.684 -9.424 1.00 39.16 195 THR A C 1
ATOM 1551 O O . THR A 1 195 ? -29.376 6.932 -8.451 1.00 39.16 195 THR A O 1
ATOM 1554 N N . PHE A 1 196 ? -29.617 7.274 -10.677 1.00 39.44 196 PHE A N 1
ATOM 1555 C CA . PHE A 1 196 ? -29.824 5.933 -11.207 1.00 39.44 196 PHE A CA 1
ATOM 1556 C C . PHE A 1 196 ? -28.465 5.228 -11.395 1.00 39.44 196 PHE A C 1
ATOM 1558 O O . PHE A 1 196 ? -27.546 5.841 -11.934 1.00 39.44 196 PHE A O 1
ATOM 1565 N N . GLY A 1 197 ? -28.333 3.957 -10.986 1.00 38.19 197 GLY A N 1
ATOM 1566 C CA . GLY A 1 197 ? -27.170 3.108 -11.312 1.00 38.19 197 GLY A CA 1
ATOM 1567 C C . GLY A 1 197 ? -26.771 2.091 -10.226 1.00 38.19 197 GLY A C 1
ATOM 1568 O O . GLY A 1 197 ? -26.223 2.462 -9.191 1.00 38.19 197 GLY A O 1
ATOM 1569 N N . GLN A 1 198 ? -27.049 0.805 -10.476 1.00 40.72 198 GLN A N 1
ATOM 1570 C CA . GLN A 1 198 ? -26.771 -0.391 -9.649 1.00 40.72 198 GLN A CA 1
ATOM 1571 C C . GLN A 1 198 ? -25.254 -0.658 -9.490 1.00 40.72 198 GLN A C 1
ATOM 1573 O O . GLN A 1 198 ? -24.496 -0.500 -10.436 1.00 40.72 198 GLN A O 1
ATOM 1578 N N . SER A 1 199 ? -24.723 -0.828 -8.271 1.00 38.03 199 SER A N 1
ATOM 1579 C CA . SER A 1 199 ? -24.508 -2.064 -7.474 1.00 38.03 199 SER A CA 1
ATOM 1580 C C . SER A 1 199 ? -23.558 -3.113 -8.080 1.00 38.03 199 SER A C 1
ATOM 1582 O O . SER A 1 199 ? -23.972 -3.969 -8.849 1.00 38.03 199 SER A O 1
ATOM 1584 N N . LEU A 1 200 ? -22.295 -3.078 -7.637 1.00 35.47 200 LEU A N 1
ATOM 1585 C CA . LEU A 1 200 ? -21.233 -4.065 -7.909 1.00 35.47 200 LEU A CA 1
ATOM 1586 C C . LEU A 1 200 ? -20.869 -4.896 -6.660 1.00 35.47 200 LEU A C 1
ATOM 1588 O O . LEU A 1 200 ? -19.769 -5.425 -6.541 1.00 35.47 200 LEU A O 1
ATOM 1592 N N . TRP A 1 201 ? -21.786 -4.998 -5.698 1.00 43.34 201 TRP A N 1
ATOM 1593 C CA . TRP A 1 201 ? -21.634 -5.884 -4.546 1.00 43.34 201 TRP A CA 1
ATOM 1594 C C . TRP A 1 201 ? -22.569 -7.064 -4.747 1.00 43.34 201 TRP A C 1
ATOM 1596 O O . TRP A 1 201 ? -23.778 -6.867 -4.845 1.00 43.34 201 TRP A O 1
ATOM 1606 N N . VAL A 1 202 ? -21.996 -8.262 -4.858 1.00 39.38 202 VAL A N 1
ATOM 1607 C CA . VAL A 1 202 ? -22.736 -9.523 -4.949 1.00 39.38 202 VAL A CA 1
ATOM 1608 C C . VAL A 1 202 ? -23.775 -9.580 -3.827 1.00 39.38 202 VAL A C 1
ATOM 1610 O O . VAL A 1 202 ? -23.468 -9.346 -2.656 1.00 39.38 202 VAL A O 1
ATOM 1613 N N . ASP A 1 203 ? -25.015 -9.826 -4.233 1.00 34.66 203 ASP A N 1
ATOM 1614 C CA . ASP A 1 203 ? -26.223 -9.749 -3.421 1.00 34.66 203 ASP A CA 1
ATOM 1615 C C . ASP A 1 203 ? -26.288 -10.923 -2.421 1.00 34.66 203 ASP A C 1
ATOM 1617 O O . ASP A 1 203 ? -26.294 -12.078 -2.852 1.00 34.66 203 ASP A O 1
ATOM 1621 N N . PRO A 1 204 ? -26.373 -10.707 -1.092 1.00 35.03 204 PRO A N 1
ATOM 1622 C CA . PRO A 1 204 ? -26.551 -11.800 -0.134 1.00 35.03 204 PRO A CA 1
ATOM 1623 C C . PRO A 1 204 ? -28.016 -12.252 0.025 1.00 35.03 204 PRO A C 1
ATOM 1625 O O . PRO A 1 204 ? -28.342 -12.884 1.029 1.00 35.03 204 PRO A O 1
ATOM 1628 N N . LYS A 1 205 ? -28.930 -11.903 -0.896 1.00 37.66 205 LYS A N 1
ATOM 1629 C CA . LYS A 1 205 ? -30.369 -12.201 -0.767 1.00 37.66 205 LYS A CA 1
ATOM 1630 C C . LYS A 1 205 ? -31.014 -12.721 -2.053 1.00 37.66 205 LYS A C 1
ATOM 1632 O O . LYS A 1 205 ? -31.920 -12.112 -2.610 1.00 37.66 205 LYS A O 1
ATOM 1637 N N . SER A 1 206 ? -30.663 -13.948 -2.420 1.00 38.91 206 SER A N 1
ATOM 1638 C CA . SER A 1 206 ? -31.708 -14.888 -2.832 1.00 38.91 206 SER A CA 1
ATOM 1639 C C . SER A 1 206 ? -32.508 -15.247 -1.567 1.00 38.91 206 SER A C 1
ATOM 1641 O O . SER A 1 206 ? -31.988 -15.947 -0.703 1.00 38.91 206 SER A O 1
ATOM 1643 N N . ILE A 1 207 ? -33.755 -14.757 -1.484 1.00 43.62 207 ILE A N 1
ATOM 1644 C CA . ILE A 1 207 ? -34.779 -14.935 -0.424 1.00 43.62 207 ILE A CA 1
ATOM 1645 C C . ILE A 1 207 ? -34.745 -13.894 0.725 1.00 43.62 207 ILE A C 1
ATOM 1647 O O . ILE A 1 207 ? -34.163 -14.129 1.779 1.00 43.62 207 ILE A O 1
ATOM 1651 N N . ALA A 1 208 ? -35.433 -12.751 0.547 1.00 26.27 208 ALA A N 1
ATOM 1652 C CA . ALA A 1 208 ? -36.315 -12.110 1.553 1.00 26.27 208 ALA A CA 1
ATOM 1653 C C . ALA A 1 208 ? -36.978 -10.810 1.007 1.00 26.27 208 ALA A C 1
ATOM 1655 O O . ALA A 1 208 ? -36.352 -10.105 0.217 1.00 26.27 208 ALA A O 1
ATOM 1656 N N . PRO A 1 209 ? -38.214 -10.472 1.437 1.00 39.94 209 PRO A N 1
ATOM 1657 C CA . PRO A 1 209 ? -39.160 -9.629 0.692 1.00 39.94 209 PRO A CA 1
ATOM 1658 C C . PRO A 1 209 ? -38.991 -8.101 0.824 1.00 39.94 209 PRO A C 1
ATOM 1660 O O . PRO A 1 209 ? -38.360 -7.566 1.735 1.00 39.94 209 PRO A O 1
ATOM 1663 N N . GLU A 1 210 ? -39.627 -7.409 -0.124 1.00 38.56 210 GLU A N 1
ATOM 1664 C CA . GLU A 1 210 ? -39.362 -6.050 -0.624 1.00 38.56 210 GLU A CA 1
ATOM 1665 C C . GLU A 1 210 ? -39.852 -4.852 0.222 1.00 38.56 210 GLU A C 1
ATOM 1667 O O . GLU A 1 210 ? -39.712 -3.708 -0.206 1.00 38.56 210 GLU A O 1
ATOM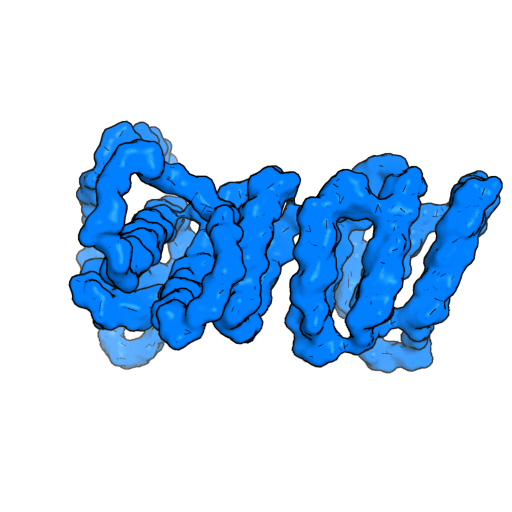 1672 N N . HIS A 1 211 ? -40.383 -5.054 1.431 1.00 39.88 211 HIS A N 1
ATOM 1673 C CA . HIS A 1 211 ? -41.144 -4.016 2.157 1.00 39.88 211 HIS A CA 1
ATOM 1674 C C . HIS A 1 211 ? -40.422 -3.330 3.342 1.00 39.88 211 HIS A C 1
ATOM 1676 O O . HIS A 1 211 ? -41.040 -2.566 4.075 1.00 39.88 211 HIS A O 1
ATOM 1682 N N . LEU A 1 212 ? -39.104 -3.511 3.512 1.00 34.06 212 LEU A N 1
ATOM 1683 C CA . LEU A 1 212 ? -38.284 -2.784 4.512 1.00 34.06 212 LEU A CA 1
ATOM 1684 C C . LEU A 1 212 ? -37.158 -1.940 3.869 1.00 34.06 212 LEU A C 1
ATOM 1686 O O . LEU A 1 212 ? -36.051 -1.820 4.400 1.00 34.06 212 LEU A O 1
ATOM 1690 N N . ARG A 1 213 ? -37.424 -1.354 2.693 1.00 44.53 213 ARG A N 1
ATOM 1691 C CA . ARG A 1 213 ? -36.503 -0.464 1.955 1.00 44.53 213 ARG A CA 1
ATOM 1692 C C . ARG A 1 213 ? -36.486 0.947 2.568 1.00 44.53 213 ARG A C 1
ATOM 1694 O O . ARG A 1 213 ? -37.110 1.871 2.068 1.00 44.53 213 ARG A O 1
ATOM 1701 N N . GLY A 1 214 ? -35.732 1.122 3.648 1.00 43.62 214 GLY A N 1
ATOM 1702 C CA . GLY A 1 214 ? -35.414 2.428 4.238 1.00 43.62 214 GLY A CA 1
ATOM 1703 C C . GLY A 1 214 ? -34.039 2.388 4.901 1.00 43.62 214 GLY A C 1
ATOM 1704 O O . GLY A 1 214 ? -33.588 1.311 5.283 1.00 43.62 214 GLY A O 1
ATOM 1705 N N . ALA A 1 215 ? -33.352 3.530 5.005 1.00 47.75 215 ALA A N 1
ATOM 1706 C CA . ALA A 1 215 ? -31.947 3.701 5.425 1.00 47.75 215 ALA A CA 1
ATOM 1707 C C . ALA A 1 215 ? -31.440 2.790 6.575 1.00 47.75 215 ALA A C 1
ATOM 1709 O O . ALA A 1 215 ? -30.276 2.389 6.562 1.00 47.75 215 ALA A O 1
ATOM 1710 N N . ALA A 1 216 ? -32.320 2.364 7.486 1.00 47.28 216 ALA A N 1
ATOM 1711 C CA . ALA A 1 216 ? -32.054 1.383 8.540 1.00 47.28 216 ALA A CA 1
ATOM 1712 C C . ALA A 1 216 ? -31.455 0.043 8.048 1.00 47.28 216 ALA A C 1
ATOM 1714 O O . ALA A 1 216 ? -30.625 -0.551 8.738 1.00 47.28 216 ALA A O 1
ATOM 1715 N N . ALA A 1 217 ? -31.817 -0.437 6.850 1.00 56.78 217 ALA A N 1
ATOM 1716 C CA . ALA A 1 217 ? -31.250 -1.673 6.297 1.00 56.78 217 ALA A CA 1
ATOM 1717 C C . ALA A 1 217 ? -29.770 -1.515 5.894 1.00 56.78 217 ALA A C 1
ATOM 1719 O O . ALA A 1 217 ? -28.981 -2.444 6.072 1.00 56.78 217 ALA A O 1
ATOM 1720 N N . LYS A 1 218 ? -29.373 -0.331 5.401 1.00 60.22 218 LYS A N 1
ATOM 1721 C CA . LYS A 1 218 ? -27.972 -0.025 5.055 1.00 60.22 218 LYS A CA 1
ATOM 1722 C C . LYS A 1 218 ? -27.121 0.138 6.315 1.00 60.22 218 LYS A C 1
ATOM 1724 O O . LYS A 1 218 ? -26.022 -0.419 6.386 1.00 60.22 218 LYS A O 1
ATOM 1729 N N . ASP A 1 219 ? -27.656 0.802 7.337 1.00 62.78 219 ASP A N 1
ATOM 1730 C CA . ASP A 1 219 ? -26.962 0.974 8.618 1.00 62.78 219 ASP A CA 1
ATOM 1731 C C . ASP A 1 219 ? -26.700 -0.369 9.303 1.00 62.78 219 ASP A C 1
ATOM 1733 O O . ASP A 1 219 ? -25.583 -0.615 9.766 1.00 62.78 219 ASP A O 1
ATOM 1737 N N . ARG A 1 220 ? -27.666 -1.295 9.252 1.00 70.06 220 ARG A N 1
ATOM 1738 C CA . ARG A 1 220 ? -27.498 -2.650 9.788 1.00 70.06 220 ARG A CA 1
ATOM 1739 C C . ARG A 1 220 ? -26.347 -3.408 9.116 1.00 70.06 220 ARG A C 1
ATOM 1741 O O . ARG A 1 220 ? -25.498 -3.949 9.818 1.00 70.06 220 ARG A O 1
ATOM 1748 N N . THR A 1 221 ? -26.246 -3.366 7.785 1.00 79.81 221 THR A N 1
ATOM 1749 C CA . THR A 1 221 ? -25.151 -4.047 7.063 1.00 79.81 221 THR A CA 1
ATOM 1750 C C . THR A 1 221 ? -23.769 -3.467 7.367 1.00 79.81 221 THR A C 1
ATOM 1752 O O . THR A 1 221 ? -22.794 -4.211 7.470 1.00 79.81 221 THR A O 1
ATOM 1755 N N . SER A 1 222 ? -23.672 -2.146 7.556 1.00 82.62 222 SER A N 1
ATOM 1756 C CA . SER A 1 222 ? -22.392 -1.494 7.852 1.00 82.62 222 SER A CA 1
ATOM 1757 C C . SER A 1 222 ? -21.894 -1.807 9.262 1.00 82.62 222 SER A C 1
ATOM 1759 O O . SER A 1 222 ? -20.710 -2.099 9.445 1.00 82.62 222 SER A O 1
ATOM 1761 N N . LYS A 1 223 ? -22.807 -1.814 10.242 1.00 87.62 223 LYS A N 1
ATOM 1762 C CA . LYS A 1 223 ? -22.518 -2.195 11.625 1.00 87.62 223 LYS A CA 1
ATOM 1763 C C . LYS A 1 223 ? -22.110 -3.664 11.721 1.00 87.62 223 LYS A C 1
ATOM 1765 O O . LYS A 1 223 ? -21.064 -3.956 12.286 1.00 87.62 223 LYS A O 1
ATOM 1770 N N . GLU A 1 224 ? -22.867 -4.568 11.099 1.00 90.25 224 GLU A N 1
ATOM 1771 C CA . GLU A 1 224 ? -22.546 -6.002 11.080 1.00 90.25 224 GLU A CA 1
ATOM 1772 C C . GLU A 1 224 ? -21.176 -6.276 10.439 1.00 90.25 224 GLU A C 1
ATOM 1774 O O . GLU A 1 224 ? -20.399 -7.081 10.953 1.00 90.25 224 GLU A O 1
ATOM 1779 N N . MET A 1 225 ? -20.838 -5.585 9.344 1.00 90.06 225 MET A N 1
ATOM 1780 C CA . MET A 1 225 ? -19.510 -5.693 8.734 1.00 90.06 225 MET A CA 1
ATOM 1781 C C . MET A 1 225 ? -18.409 -5.166 9.663 1.00 90.06 225 MET A C 1
ATOM 1783 O O . MET A 1 225 ? -17.370 -5.812 9.801 1.00 90.06 225 MET A O 1
ATOM 1787 N N . TYR A 1 226 ? -18.628 -4.014 10.305 1.00 93.19 226 TYR A N 1
ATOM 1788 C CA . TYR A 1 226 ? -17.677 -3.453 11.264 1.00 93.19 226 TYR A CA 1
ATOM 1789 C C . TYR A 1 226 ? -17.431 -4.414 12.431 1.00 93.19 226 TYR A C 1
ATOM 1791 O O . TYR A 1 226 ? -16.280 -4.660 12.778 1.00 93.19 226 TYR A O 1
ATOM 1799 N N . ASP A 1 227 ? -18.487 -5.008 12.989 1.00 93.88 227 ASP A N 1
ATOM 1800 C CA . ASP A 1 227 ? -18.391 -5.955 14.102 1.00 93.88 227 ASP A CA 1
ATOM 1801 C C . ASP A 1 227 ? -17.640 -7.235 13.712 1.00 93.88 227 ASP A C 1
ATOM 1803 O O . ASP A 1 227 ? -16.778 -7.691 14.467 1.00 93.88 227 ASP A O 1
ATOM 1807 N N . LYS A 1 228 ? -17.890 -7.775 12.511 1.00 94.19 228 LYS A N 1
ATOM 1808 C CA . LYS A 1 228 ? -17.143 -8.927 11.975 1.00 94.19 228 LYS A CA 1
ATOM 1809 C C . LYS A 1 228 ? -15.655 -8.619 11.819 1.00 94.19 228 LYS A C 1
ATOM 1811 O O . LYS A 1 228 ? -14.818 -9.395 12.272 1.00 94.19 228 LYS A O 1
ATOM 1816 N N . LEU A 1 229 ? -15.315 -7.475 11.228 1.00 94.88 229 LEU A N 1
ATOM 1817 C CA . LEU A 1 229 ? -13.918 -7.076 11.036 1.00 94.88 229 LEU A CA 1
ATOM 1818 C C . LEU A 1 229 ? -13.228 -6.732 12.360 1.00 94.88 229 LEU A C 1
ATOM 1820 O O . LEU A 1 229 ? -12.047 -7.029 12.531 1.00 94.88 229 LEU A O 1
ATOM 1824 N N . LEU A 1 230 ? -13.954 -6.153 13.319 1.00 96.00 230 LEU A N 1
ATOM 1825 C CA . LEU A 1 230 ? -13.449 -5.910 14.667 1.00 96.00 230 LEU A CA 1
ATOM 1826 C C . LEU A 1 230 ? -13.149 -7.231 15.385 1.00 96.00 230 LEU A C 1
ATOM 1828 O O . LEU A 1 230 ? -12.132 -7.328 16.068 1.00 96.00 230 LEU A O 1
ATOM 1832 N N . LEU A 1 231 ? -13.989 -8.256 15.212 1.00 95.75 231 LEU A N 1
ATOM 1833 C CA . LEU A 1 231 ? -13.713 -9.598 15.723 1.00 95.75 231 LEU A CA 1
ATOM 1834 C C . LEU A 1 231 ? -12.453 -10.197 15.081 1.00 95.75 231 LEU A C 1
ATOM 1836 O O . LEU A 1 231 ? -11.602 -10.707 15.808 1.00 95.75 231 LEU A O 1
ATOM 1840 N N . SER A 1 232 ? -12.279 -10.070 13.761 1.00 94.06 232 SER A N 1
ATOM 1841 C CA . SER A 1 232 ? -11.038 -10.487 13.089 1.00 94.06 232 SER A CA 1
ATOM 1842 C C . SER A 1 232 ? -9.817 -9.743 13.634 1.00 94.06 232 SER A C 1
ATOM 1844 O O . SER A 1 232 ? -8.783 -10.360 13.877 1.00 94.06 232 SER A O 1
ATOM 1846 N N . LEU A 1 233 ? -9.938 -8.438 13.908 1.00 95.25 233 LEU A N 1
ATOM 1847 C CA . LEU A 1 233 ? -8.852 -7.654 14.500 1.00 95.25 233 LEU A CA 1
ATOM 1848 C C . LEU A 1 233 ? -8.512 -8.162 15.902 1.00 95.25 233 LEU A C 1
ATOM 1850 O O . LEU A 1 233 ? -7.334 -8.273 16.227 1.00 95.25 233 LEU A O 1
ATOM 1854 N N . LYS A 1 234 ? -9.520 -8.504 16.714 1.00 94.94 234 LYS A N 1
ATOM 1855 C CA . LYS A 1 234 ? -9.312 -9.099 18.040 1.00 94.94 234 LYS A CA 1
ATOM 1856 C C . LYS A 1 234 ? -8.557 -10.413 17.966 1.00 94.94 234 LYS A C 1
ATOM 1858 O O . LYS A 1 234 ? -7.588 -10.576 18.696 1.00 94.94 234 LYS A O 1
ATOM 1863 N N . GLN A 1 235 ? -8.979 -11.314 17.082 1.00 92.88 235 GLN A N 1
ATOM 1864 C CA . GLN A 1 235 ? -8.322 -12.607 16.879 1.00 92.88 235 GLN A CA 1
ATOM 1865 C C . GLN A 1 235 ? -6.869 -12.428 16.434 1.00 92.88 235 GLN A C 1
ATOM 1867 O O . GLN A 1 235 ? -5.972 -13.066 16.977 1.00 92.88 235 GLN A O 1
ATOM 1872 N N . LEU A 1 236 ? -6.626 -11.511 15.497 1.00 90.50 236 LEU A N 1
ATOM 1873 C CA . LEU A 1 236 ? -5.286 -11.240 14.997 1.00 90.50 236 LEU A CA 1
ATOM 1874 C C . LEU A 1 236 ? -4.382 -10.664 16.092 1.00 90.50 236 LEU A C 1
ATOM 1876 O O . LEU A 1 236 ? -3.282 -11.155 16.306 1.00 90.50 236 LEU A O 1
ATOM 1880 N N . ILE A 1 237 ? -4.868 -9.663 16.826 1.00 92.00 237 ILE A N 1
ATOM 1881 C CA . ILE A 1 237 ? -4.152 -9.047 17.947 1.00 92.00 237 ILE A CA 1
ATOM 1882 C C . ILE A 1 237 ? -3.902 -10.042 19.087 1.00 92.00 237 ILE A C 1
ATOM 1884 O O . ILE A 1 237 ? -2.860 -9.968 19.729 1.00 92.00 237 ILE A O 1
ATOM 1888 N N . TRP A 1 238 ? -4.836 -10.959 19.348 1.00 88.81 238 TRP A N 1
ATOM 1889 C CA . TRP A 1 238 ? -4.686 -11.988 20.379 1.00 88.81 238 TRP A CA 1
ATOM 1890 C C . TRP A 1 238 ? -3.532 -12.945 20.072 1.00 88.81 238 TRP A C 1
ATOM 1892 O O . TRP A 1 238 ? -2.799 -13.335 20.975 1.00 88.81 238 TRP A O 1
ATOM 1902 N N . ASN A 1 239 ? -3.352 -13.278 18.794 1.00 87.19 239 ASN A N 1
ATOM 1903 C CA . ASN A 1 239 ? -2.295 -14.175 18.331 1.00 87.19 239 ASN A CA 1
ATOM 1904 C C . ASN A 1 239 ? -0.940 -13.472 18.138 1.00 87.19 239 ASN A C 1
ATOM 1906 O O . ASN A 1 239 ? 0.052 -14.132 17.838 1.00 87.19 239 ASN A O 1
ATOM 1910 N N . LEU A 1 240 ? -0.889 -12.145 18.268 1.00 86.88 240 LEU A N 1
ATOM 1911 C CA . LEU A 1 240 ? 0.318 -11.350 18.074 1.00 86.88 240 LEU A CA 1
ATOM 1912 C C . LEU A 1 240 ? 0.884 -10.905 19.419 1.00 86.88 240 LEU A C 1
ATOM 1914 O O . LEU A 1 240 ? 0.226 -10.183 20.173 1.00 86.88 240 LEU A O 1
ATOM 1918 N N . GLU A 1 241 ? 2.143 -11.248 19.686 1.00 84.38 241 GLU A N 1
ATOM 1919 C CA . GLU A 1 241 ? 2.824 -10.696 20.852 1.00 84.38 241 GLU A CA 1
ATOM 1920 C C . GLU A 1 241 ? 3.016 -9.181 20.649 1.00 84.38 241 GLU A C 1
ATOM 1922 O O . GLU A 1 241 ? 3.607 -8.747 19.652 1.00 84.38 241 GLU A O 1
ATOM 1927 N N . PRO A 1 242 ? 2.513 -8.339 21.569 1.00 81.69 242 PRO A N 1
ATOM 1928 C CA . PRO A 1 242 ? 2.587 -6.884 21.434 1.00 81.69 242 PRO A CA 1
ATOM 1929 C C . PRO A 1 242 ? 4.035 -6.373 21.403 1.00 81.69 242 PRO A C 1
ATOM 1931 O O . PRO A 1 242 ? 4.306 -5.296 20.873 1.00 81.69 242 PRO A O 1
ATOM 1934 N N . GLU A 1 243 ? 4.969 -7.153 21.942 1.00 76.94 243 GLU A N 1
ATOM 1935 C CA . GLU A 1 243 ? 6.391 -6.835 22.051 1.00 76.94 243 GLU A CA 1
ATOM 1936 C C . GLU A 1 243 ? 7.079 -6.732 20.684 1.00 76.94 243 GLU A C 1
ATOM 1938 O O . GLU A 1 243 ? 7.919 -5.847 20.502 1.00 76.94 243 GLU A O 1
ATOM 1943 N N . PHE A 1 244 ? 6.633 -7.496 19.675 1.00 74.62 244 PHE A N 1
ATOM 1944 C CA . PHE A 1 244 ? 7.117 -7.377 18.288 1.00 74.62 244 PHE A CA 1
ATOM 1945 C C . PHE A 1 244 ? 6.817 -6.017 17.648 1.00 74.62 244 PHE A C 1
ATOM 1947 O O . PHE A 1 244 ? 7.402 -5.656 16.629 1.00 74.62 244 PHE A O 1
ATOM 1954 N N . TYR A 1 245 ? 5.914 -5.246 18.251 1.00 72.44 245 TYR A N 1
ATOM 1955 C CA . TYR A 1 245 ? 5.502 -3.930 17.782 1.00 72.44 245 TYR A CA 1
ATOM 1956 C C . TYR A 1 245 ? 6.106 -2.805 18.624 1.00 72.44 245 TYR A C 1
ATOM 1958 O O . TYR A 1 245 ? 5.677 -1.656 18.494 1.00 72.44 245 TYR A O 1
ATOM 1966 N N . THR A 1 246 ? 7.083 -3.105 19.484 1.00 69.75 246 THR A N 1
ATOM 1967 C CA . THR A 1 246 ? 7.864 -2.107 20.226 1.00 69.75 246 THR A CA 1
ATOM 1968 C C . THR A 1 246 ? 8.917 -1.441 19.332 1.00 69.75 246 THR A C 1
ATOM 1970 O O . THR A 1 246 ? 9.167 -1.855 18.203 1.00 69.75 246 THR A O 1
ATOM 1973 N N . HIS A 1 247 ? 9.518 -0.342 19.806 1.00 58.41 247 HIS A N 1
ATOM 1974 C CA . HIS A 1 247 ? 10.562 0.365 19.046 1.00 58.41 247 HIS A CA 1
ATOM 1975 C C . HIS A 1 247 ? 11.860 -0.449 18.946 1.00 58.41 247 HIS A C 1
ATOM 1977 O O . HIS A 1 247 ? 12.614 -0.282 17.994 1.00 58.41 247 HIS A O 1
ATOM 1983 N N . GLU A 1 248 ? 12.099 -1.324 19.919 1.00 55.12 248 GLU A N 1
ATOM 1984 C CA . GLU A 1 248 ? 13.330 -2.102 20.059 1.00 55.12 248 GLU A CA 1
ATOM 1985 C C . GLU A 1 248 ? 13.274 -3.391 19.226 1.00 55.12 248 GLU A C 1
ATOM 1987 O O . GLU A 1 248 ? 14.218 -3.690 18.499 1.00 55.12 248 GLU A O 1
ATOM 1992 N N . ALA A 1 249 ? 12.134 -4.094 19.208 1.00 52.19 249 ALA A N 1
ATOM 1993 C CA . ALA A 1 249 ? 11.960 -5.317 18.414 1.00 52.19 249 ALA A CA 1
ATOM 1994 C C . ALA A 1 249 ? 11.915 -5.079 16.890 1.00 52.19 249 ALA A C 1
ATOM 1996 O O . ALA A 1 249 ? 12.211 -5.978 16.105 1.00 52.19 249 ALA A O 1
ATOM 1997 N N . ALA A 1 250 ? 11.589 -3.860 16.446 1.00 50.56 250 ALA A N 1
ATOM 1998 C CA . ALA A 1 250 ? 11.499 -3.514 15.025 1.00 50.56 250 ALA A CA 1
ATOM 1999 C C . ALA A 1 250 ? 12.846 -3.590 14.273 1.00 50.56 250 ALA A C 1
ATOM 2001 O O . ALA A 1 250 ? 12.864 -3.510 13.047 1.00 50.56 250 ALA A O 1
ATOM 2002 N N . GLN A 1 251 ? 13.968 -3.732 14.985 1.00 46.12 251 GLN A N 1
ATOM 2003 C CA . GLN A 1 251 ? 15.303 -3.786 14.388 1.00 46.12 251 GLN A CA 1
ATOM 2004 C C . GLN A 1 251 ? 15.735 -5.198 13.947 1.00 46.12 251 GLN A C 1
ATOM 2006 O O . GLN A 1 251 ? 16.693 -5.302 13.185 1.00 46.12 251 GLN A O 1
ATOM 2011 N N . SER A 1 252 ? 15.061 -6.276 14.380 1.00 39.84 252 SER A N 1
ATOM 2012 C CA . SER A 1 252 ? 15.598 -7.647 14.254 1.00 39.84 252 SER A CA 1
ATOM 2013 C C . SER A 1 252 ? 14.898 -8.582 13.256 1.00 39.84 252 SER A C 1
ATOM 2015 O O . SER A 1 252 ? 15.467 -9.619 12.927 1.00 39.84 252 SER A O 1
ATOM 2017 N N . PHE A 1 253 ? 13.721 -8.250 12.714 1.00 37.19 253 PHE A N 1
ATOM 2018 C CA . PHE A 1 253 ? 12.993 -9.141 11.788 1.00 37.19 253 PHE A CA 1
ATOM 2019 C C . PHE A 1 253 ? 12.328 -8.400 10.624 1.00 37.19 253 PHE A C 1
ATOM 2021 O O . PHE A 1 253 ? 12.485 -7.191 10.515 1.00 37.19 253 PHE A O 1
ATOM 2028 N N . LYS A 1 254 ? 11.616 -9.147 9.753 1.00 54.84 254 LYS A N 1
ATOM 2029 C CA . LYS A 1 254 ? 10.653 -8.749 8.691 1.00 54.84 254 LYS A CA 1
ATOM 2030 C C . LYS A 1 254 ? 9.595 -7.735 9.188 1.00 54.84 254 LYS A C 1
ATOM 2032 O O . LYS A 1 254 ? 8.390 -7.976 9.139 1.00 54.84 254 LYS A O 1
ATOM 2037 N N . ALA A 1 255 ? 10.063 -6.638 9.754 1.00 65.12 255 ALA A N 1
ATOM 2038 C CA . ALA A 1 255 ? 9.341 -5.771 10.647 1.00 65.12 255 ALA A CA 1
ATOM 2039 C C . ALA A 1 255 ? 8.521 -4.780 9.840 1.00 65.12 255 ALA A C 1
ATOM 2041 O O . ALA A 1 255 ? 8.947 -4.251 8.812 1.00 65.12 255 ALA A O 1
ATOM 2042 N N . ILE A 1 256 ? 7.333 -4.515 10.362 1.00 79.81 256 ILE A N 1
ATOM 2043 C CA . ILE A 1 256 ? 6.539 -3.346 10.017 1.00 79.81 256 ILE A CA 1
ATOM 2044 C C . ILE A 1 256 ? 7.461 -2.130 10.084 1.00 79.81 256 ILE A C 1
ATOM 2046 O O . ILE A 1 256 ? 8.075 -1.854 11.117 1.00 79.81 256 ILE A O 1
ATOM 2050 N N . SER A 1 257 ? 7.577 -1.415 8.970 1.00 87.00 257 SER A N 1
ATOM 2051 C CA . SER A 1 257 ? 8.405 -0.220 8.888 1.00 87.00 257 SER A CA 1
ATOM 2052 C C . SER A 1 257 ? 7.957 0.811 9.935 1.00 87.00 257 SER A C 1
ATOM 2054 O O . SER A 1 257 ? 6.777 0.848 10.302 1.00 87.00 257 SER A O 1
ATOM 2056 N N . PRO A 1 258 ? 8.846 1.714 10.395 1.00 88.88 258 PRO A N 1
ATOM 2057 C CA . PRO A 1 258 ? 8.468 2.765 11.344 1.00 88.88 258 PRO A CA 1
ATOM 2058 C C . PRO A 1 258 ? 7.232 3.552 10.891 1.00 88.88 258 PRO A C 1
ATOM 2060 O O . PRO A 1 258 ? 6.374 3.904 11.697 1.00 88.88 258 PRO A O 1
ATOM 2063 N N . GLN A 1 259 ? 7.107 3.751 9.578 1.00 90.94 259 GLN A N 1
ATOM 2064 C CA . GLN A 1 259 ? 5.964 4.402 8.963 1.00 90.94 259 GLN A CA 1
ATOM 2065 C C . GLN A 1 259 ? 4.666 3.587 9.101 1.00 90.94 259 GLN A C 1
ATOM 2067 O O . GLN A 1 259 ? 3.645 4.133 9.515 1.00 90.94 259 GLN A O 1
ATOM 2072 N N . GLU A 1 260 ? 4.690 2.287 8.800 1.00 92.19 260 GLU A N 1
ATOM 2073 C CA . GLU A 1 260 ? 3.522 1.413 8.972 1.00 92.19 260 GLU A CA 1
ATOM 2074 C C . GLU A 1 260 ? 3.115 1.289 10.446 1.00 92.19 260 GLU A C 1
ATOM 2076 O O . GLU A 1 260 ? 1.927 1.208 10.758 1.00 92.19 260 GLU A O 1
ATOM 2081 N N . ARG A 1 261 ? 4.077 1.355 11.374 1.00 91.44 261 ARG A N 1
ATOM 2082 C CA . ARG A 1 261 ? 3.796 1.393 12.813 1.00 91.44 261 ARG A CA 1
ATOM 2083 C C . ARG A 1 261 ? 3.054 2.668 13.206 1.00 91.44 261 ARG A C 1
ATOM 2085 O O . ARG A 1 261 ? 2.107 2.601 13.991 1.00 91.44 261 ARG A O 1
ATOM 2092 N N . THR A 1 262 ? 3.442 3.814 12.645 1.00 92.94 262 THR A N 1
ATOM 2093 C CA . THR A 1 262 ? 2.686 5.063 12.801 1.00 92.94 262 THR A CA 1
ATOM 2094 C C . THR A 1 262 ? 1.261 4.898 12.274 1.00 92.94 262 THR A C 1
ATOM 2096 O O . THR A 1 262 ? 0.316 5.213 12.995 1.00 92.94 262 THR A O 1
ATOM 2099 N N . TRP A 1 263 ? 1.081 4.324 11.078 1.00 95.12 263 TRP A N 1
ATOM 2100 C CA . TRP A 1 263 ? -0.250 4.092 10.500 1.00 95.12 263 TRP A CA 1
ATOM 2101 C C . TRP A 1 263 ? -1.123 3.187 11.365 1.00 95.12 263 TRP A C 1
ATOM 2103 O O . TRP A 1 263 ? -2.307 3.477 11.557 1.00 95.12 263 TRP A O 1
ATOM 2113 N N . LEU A 1 264 ? -0.544 2.106 11.890 1.00 95.00 264 LEU A N 1
ATOM 2114 C CA . LEU A 1 264 ? -1.216 1.184 12.797 1.00 95.00 264 LEU A CA 1
ATOM 2115 C C . LEU A 1 264 ? -1.631 1.911 14.081 1.00 95.00 264 LEU A C 1
ATOM 2117 O O . LEU A 1 264 ? -2.804 1.885 14.442 1.00 95.00 264 LEU A O 1
ATOM 2121 N N . SER A 1 265 ? -0.709 2.632 14.724 1.00 94.81 265 SER A N 1
ATOM 2122 C CA . SER A 1 265 ? -0.989 3.388 15.952 1.00 94.81 265 SER A CA 1
ATOM 2123 C C . SER A 1 265 ? -2.121 4.404 15.768 1.00 94.81 265 SER A C 1
ATOM 2125 O O . SER A 1 265 ? -3.074 4.423 16.552 1.00 94.81 265 SER A O 1
ATOM 2127 N N . GLU A 1 266 ? -2.067 5.200 14.696 1.00 95.62 266 GLU A N 1
ATOM 2128 C CA . GLU A 1 266 ? -3.102 6.182 14.356 1.00 95.62 266 GLU A CA 1
ATOM 2129 C C . GLU A 1 266 ? -4.454 5.515 14.073 1.00 95.62 266 GLU A C 1
ATOM 2131 O O . GLU A 1 266 ? -5.505 6.009 14.480 1.00 95.62 266 GLU A O 1
ATOM 2136 N N . SER A 1 267 ? -4.458 4.385 13.366 1.00 96.31 267 SER A N 1
ATOM 2137 C CA . SER A 1 267 ? -5.695 3.681 13.009 1.00 96.31 267 SER A CA 1
ATOM 2138 C C . SER A 1 267 ? -6.338 3.016 14.220 1.00 96.31 267 SER A C 1
ATOM 2140 O O . SER A 1 267 ? -7.543 3.160 14.422 1.00 96.31 267 SER A O 1
ATOM 2142 N N . LEU A 1 268 ? -5.541 2.392 15.088 1.00 96.31 268 LEU A N 1
ATOM 2143 C CA . LEU A 1 268 ? -6.017 1.861 16.363 1.00 96.31 268 LEU A CA 1
ATOM 2144 C C . LEU A 1 268 ? -6.502 2.972 17.301 1.00 96.31 268 LEU A C 1
ATOM 2146 O O . LEU A 1 268 ? -7.457 2.756 18.039 1.00 96.31 268 LEU A O 1
ATOM 2150 N N . GLN A 1 269 ? -5.911 4.170 17.262 1.00 96.00 269 GLN A N 1
ATOM 2151 C CA . GLN A 1 269 ? -6.433 5.319 18.008 1.00 96.00 269 GLN A CA 1
ATOM 2152 C C . GLN A 1 269 ? -7.825 5.735 17.526 1.00 96.00 269 GLN A C 1
ATOM 2154 O O . GLN A 1 269 ? -8.705 6.004 18.342 1.00 96.00 269 GLN A O 1
ATOM 2159 N N . VAL A 1 270 ? -8.043 5.762 16.209 1.00 95.69 270 VAL A N 1
ATOM 2160 C CA . VAL A 1 270 ? -9.365 6.049 15.632 1.00 95.69 270 VAL A CA 1
ATOM 2161 C C . VAL A 1 270 ? -10.385 4.988 16.050 1.00 95.69 270 VAL A C 1
ATOM 2163 O O . VAL A 1 270 ? -11.514 5.337 16.392 1.00 95.69 270 VAL A O 1
ATOM 2166 N N . ILE A 1 271 ? -9.997 3.710 16.052 1.00 96.25 271 ILE A N 1
ATOM 2167 C CA . ILE A 1 271 ? -10.856 2.606 16.500 1.00 96.25 271 ILE A CA 1
ATOM 2168 C C . ILE A 1 271 ? -11.173 2.742 17.996 1.00 96.25 271 ILE A C 1
ATOM 2170 O O . ILE A 1 271 ? -12.343 2.693 18.361 1.00 96.25 271 ILE A O 1
ATOM 2174 N N . ASP A 1 272 ? -10.175 2.994 18.849 1.00 95.50 272 ASP A N 1
ATOM 2175 C CA . ASP A 1 272 ? -10.355 3.188 20.299 1.00 95.50 272 ASP A CA 1
ATOM 2176 C C . ASP A 1 272 ? -11.340 4.323 20.608 1.00 95.50 272 ASP A C 1
ATOM 2178 O O . ASP A 1 272 ? -12.294 4.138 21.362 1.00 95.50 272 ASP A O 1
ATOM 2182 N N . ASN A 1 273 ? -11.170 5.479 19.959 1.00 94.88 273 ASN A N 1
ATOM 2183 C CA . ASN A 1 273 ? -12.067 6.622 20.128 1.00 94.88 273 ASN A CA 1
ATOM 2184 C C . ASN A 1 273 ? -13.516 6.284 19.754 1.00 94.88 273 ASN A C 1
ATOM 2186 O O . ASN A 1 273 ? -14.443 6.771 20.395 1.00 94.88 273 ASN A O 1
ATOM 2190 N N . ARG A 1 274 ? -13.723 5.441 18.738 1.00 93.75 274 ARG A N 1
ATOM 2191 C CA . ARG A 1 274 ? -15.063 4.988 18.340 1.00 93.75 274 ARG A CA 1
ATOM 2192 C C . ARG A 1 274 ? -15.642 3.972 19.303 1.00 93.75 274 ARG A C 1
ATOM 2194 O O . ARG A 1 274 ? -16.820 4.062 19.618 1.00 93.75 274 ARG A O 1
ATOM 2201 N N . LEU A 1 275 ? -14.828 3.045 19.800 1.00 94.62 275 LEU A N 1
ATOM 2202 C CA . LEU A 1 275 ? -15.275 2.072 20.794 1.00 94.62 275 LEU A CA 1
ATOM 2203 C C . LEU A 1 275 ? -15.760 2.769 22.075 1.00 94.62 275 LEU A C 1
ATOM 2205 O O . LEU A 1 275 ? -16.774 2.375 22.648 1.00 94.62 275 LEU A O 1
ATOM 2209 N N . ARG A 1 276 ? -15.106 3.873 22.466 1.00 94.31 276 ARG A N 1
ATOM 2210 C CA . ARG A 1 276 ? -15.546 4.736 23.579 1.00 94.31 276 ARG A CA 1
ATOM 2211 C C . ARG A 1 276 ? -16.901 5.395 23.334 1.00 94.31 276 ARG A C 1
ATOM 2213 O O . ARG A 1 276 ? -17.604 5.685 24.291 1.00 94.31 276 ARG A O 1
ATOM 2220 N N . GLN A 1 277 ? -17.258 5.630 22.075 1.00 93.75 277 GLN A N 1
ATOM 2221 C CA . GLN A 1 277 ? -18.560 6.178 21.691 1.00 93.75 277 GLN A CA 1
ATOM 2222 C C . GLN A 1 277 ? -19.645 5.095 21.584 1.00 93.75 277 GLN A C 1
ATOM 2224 O O . GLN A 1 277 ? -20.819 5.439 21.524 1.00 93.75 277 GLN A O 1
ATOM 2229 N N . SER A 1 278 ? -19.280 3.806 21.537 1.00 86.94 278 SER A N 1
ATOM 2230 C CA . SER A 1 278 ? -20.201 2.714 21.194 1.00 86.94 278 SER A CA 1
ATOM 2231 C C . SER A 1 278 ? -20.711 1.872 22.371 1.00 86.94 278 SER A C 1
ATOM 2233 O O . SER A 1 278 ? -21.159 0.762 22.120 1.00 86.94 278 SER A O 1
ATOM 2235 N N . ASP A 1 279 ? -20.637 2.350 23.617 1.00 90.38 279 ASP A N 1
ATOM 2236 C CA . ASP A 1 279 ? -21.038 1.607 24.835 1.00 90.38 279 ASP A CA 1
ATOM 2237 C C . ASP A 1 279 ? -20.449 0.179 24.923 1.00 90.38 279 ASP A C 1
ATOM 2239 O O . ASP A 1 279 ? -21.130 -0.797 25.220 1.00 90.38 279 ASP A O 1
ATOM 2243 N N . ARG A 1 280 ? -19.155 0.046 24.589 1.00 91.62 280 ARG A N 1
ATOM 2244 C CA . ARG A 1 280 ? -18.401 -1.227 24.593 1.00 91.62 280 ARG A CA 1
ATOM 2245 C C . ARG A 1 280 ? -17.148 -1.121 25.465 1.00 91.62 280 ARG A C 1
ATOM 2247 O O . ARG A 1 280 ? -16.027 -1.083 24.939 1.00 91.62 280 ARG A O 1
ATOM 2254 N N . PRO A 1 281 ? -17.301 -0.973 26.792 1.00 93.56 281 PRO A N 1
ATOM 2255 C CA . PRO A 1 281 ? -16.186 -0.698 27.697 1.00 93.56 281 PRO A CA 1
ATOM 2256 C C . PRO A 1 281 ? -15.124 -1.809 27.706 1.00 93.56 281 PRO A C 1
ATOM 2258 O O . PRO A 1 281 ? -13.932 -1.522 27.853 1.00 93.56 281 PRO A O 1
ATOM 2261 N N . GLU A 1 282 ? -15.523 -3.065 27.504 1.00 94.06 282 GLU A N 1
ATOM 2262 C CA . GLU A 1 282 ? -14.625 -4.217 27.407 1.00 94.06 282 GLU A CA 1
ATOM 2263 C C . GLU A 1 282 ? -13.678 -4.118 26.205 1.00 94.06 282 GLU A C 1
ATOM 2265 O O . GLU A 1 282 ? -12.476 -4.359 26.342 1.00 94.06 282 GLU A O 1
ATOM 2270 N N . ASP A 1 283 ? -14.181 -3.657 25.061 1.00 94.69 283 ASP A N 1
ATOM 2271 C CA . ASP A 1 283 ? -13.397 -3.534 23.831 1.00 94.69 283 ASP A CA 1
ATOM 2272 C C . ASP A 1 283 ? -12.420 -2.364 23.896 1.00 94.69 283 ASP A C 1
ATOM 2274 O O . ASP A 1 283 ? -11.270 -2.480 23.465 1.00 94.69 283 ASP A O 1
ATOM 2278 N N . VAL A 1 284 ? -12.845 -1.256 24.508 1.00 94.69 284 VAL A N 1
ATOM 2279 C CA . VAL A 1 284 ? -11.964 -0.122 24.818 1.00 94.69 284 VAL A CA 1
ATOM 2280 C C . VAL A 1 284 ? -10.822 -0.568 25.728 1.00 94.69 284 VAL A C 1
ATOM 2282 O O . VAL A 1 284 ? -9.654 -0.267 25.462 1.00 94.69 284 VAL A O 1
ATOM 2285 N N . ARG A 1 285 ? -11.139 -1.293 26.809 1.00 94.31 285 ARG A N 1
ATOM 2286 C CA . ARG A 1 285 ? -10.139 -1.771 27.772 1.00 94.31 285 ARG A CA 1
ATOM 2287 C C . ARG A 1 285 ? -9.144 -2.714 27.104 1.00 94.31 285 ARG A C 1
ATOM 2289 O O . ARG A 1 285 ? -7.940 -2.525 27.274 1.00 94.31 285 ARG A O 1
ATOM 2296 N N . TRP A 1 286 ? -9.634 -3.683 26.334 1.00 94.69 286 TRP A N 1
ATOM 2297 C CA . TRP A 1 286 ? -8.805 -4.627 25.586 1.00 94.69 286 TRP A CA 1
ATOM 2298 C C . TRP A 1 286 ? -7.817 -3.906 24.658 1.00 94.69 286 TRP A C 1
ATOM 2300 O O . TRP A 1 286 ? -6.603 -4.104 24.773 1.00 94.69 286 TRP A O 1
ATOM 2310 N N . LEU A 1 287 ? -8.311 -3.010 23.798 1.00 95.00 287 LEU A N 1
ATOM 2311 C CA . LEU A 1 287 ? -7.468 -2.310 22.831 1.00 95.00 287 LEU A CA 1
ATOM 2312 C C . LEU A 1 287 ? -6.473 -1.365 23.520 1.00 95.00 287 LEU A C 1
ATOM 2314 O O . LEU A 1 287 ? -5.313 -1.273 23.113 1.00 95.00 287 LEU A O 1
ATOM 2318 N N . THR A 1 288 ? -6.898 -0.694 24.594 1.00 93.62 288 THR A N 1
ATOM 2319 C CA . THR A 1 288 ? -6.026 0.172 25.399 1.00 93.62 288 THR A CA 1
ATOM 2320 C C . THR A 1 288 ? -4.865 -0.621 26.007 1.00 93.62 288 THR A C 1
ATOM 2322 O O . THR A 1 288 ? -3.716 -0.189 25.904 1.00 93.62 288 THR A O 1
ATOM 2325 N N . ILE A 1 289 ? -5.136 -1.792 26.602 1.00 92.75 289 ILE A N 1
ATOM 2326 C CA . ILE A 1 289 ? -4.100 -2.655 27.192 1.00 92.75 289 ILE A CA 1
ATOM 2327 C C . ILE A 1 289 ? -3.106 -3.111 26.122 1.00 92.75 289 ILE A C 1
ATOM 2329 O O . ILE A 1 289 ? -1.897 -3.002 26.333 1.00 92.75 289 ILE A O 1
ATOM 2333 N N . TRP A 1 290 ? -3.590 -3.574 24.965 1.00 93.88 290 TRP A N 1
ATOM 2334 C CA . TRP A 1 290 ? -2.699 -4.027 23.897 1.00 93.88 290 TRP A CA 1
ATOM 2335 C C . TRP A 1 290 ? -1.805 -2.893 23.377 1.00 93.88 290 TRP A C 1
ATOM 2337 O O . TRP A 1 290 ? -0.589 -3.053 23.294 1.00 93.88 290 TRP A O 1
ATOM 2347 N N . ARG A 1 291 ? -2.369 -1.703 23.118 1.00 93.75 291 ARG A N 1
ATOM 2348 C CA . ARG A 1 291 ? -1.601 -0.534 22.646 1.00 93.75 291 ARG A CA 1
ATOM 2349 C C . ARG A 1 291 ? -0.565 -0.048 23.664 1.00 93.75 291 ARG A C 1
ATOM 2351 O O . ARG A 1 291 ? 0.495 0.431 23.261 1.00 93.75 291 ARG A O 1
ATOM 2358 N N . LEU A 1 292 ? -0.858 -0.156 24.964 1.00 91.38 292 LEU A N 1
ATOM 2359 C CA . LEU A 1 292 ? 0.108 0.130 26.031 1.00 91.38 292 LEU A CA 1
ATOM 2360 C C . LEU A 1 292 ? 1.279 -0.859 25.996 1.00 91.38 292 LEU A C 1
ATOM 2362 O O . LEU A 1 292 ? 2.427 -0.423 26.042 1.00 91.38 292 LEU A O 1
ATOM 2366 N N . ARG A 1 293 ? 1.001 -2.164 25.865 1.00 90.38 293 ARG A N 1
ATOM 2367 C CA . ARG A 1 293 ? 2.038 -3.208 25.764 1.00 90.38 293 ARG A CA 1
ATOM 2368 C C . ARG A 1 293 ? 2.887 -3.065 24.498 1.00 90.38 293 ARG A C 1
ATOM 2370 O O . ARG A 1 293 ? 4.099 -3.196 24.570 1.00 90.38 293 ARG A O 1
ATOM 2377 N N . ALA A 1 294 ? 2.279 -2.684 23.375 1.00 90.25 294 ALA A N 1
ATOM 2378 C CA . ALA A 1 294 ? 2.984 -2.417 22.119 1.00 90.25 294 ALA A CA 1
ATOM 2379 C C . ALA A 1 294 ? 3.804 -1.103 22.121 1.00 90.25 294 ALA A C 1
ATOM 2381 O O . ALA A 1 294 ? 4.397 -0.715 21.109 1.00 90.25 294 ALA A O 1
ATOM 2382 N N . GLY A 1 295 ? 3.806 -0.356 23.233 1.00 90.81 295 GLY A N 1
ATOM 2383 C CA . GLY A 1 295 ? 4.514 0.920 23.350 1.00 90.81 295 GLY A CA 1
ATOM 2384 C C . GLY A 1 295 ? 3.964 2.021 22.436 1.00 90.81 295 GLY A C 1
ATOM 2385 O O . GLY A 1 295 ? 4.688 2.954 22.096 1.00 90.81 295 GLY A O 1
ATOM 2386 N N . MET A 1 296 ? 2.701 1.920 22.006 1.00 91.31 296 MET A N 1
ATOM 2387 C CA . MET A 1 296 ? 2.052 2.912 21.133 1.00 91.31 296 MET A CA 1
ATOM 2388 C C . MET A 1 296 ? 1.434 4.078 21.912 1.00 91.31 296 MET A C 1
ATOM 2390 O O . MET A 1 296 ? 1.125 5.119 21.335 1.00 91.31 296 MET A O 1
ATOM 2394 N N . VAL A 1 297 ? 1.233 3.909 23.219 1.00 88.56 297 VAL A N 1
ATOM 2395 C CA . VAL A 1 297 ? 0.687 4.932 24.115 1.00 88.56 297 VAL A CA 1
ATOM 2396 C C . VAL A 1 297 ? 1.767 5.306 25.123 1.00 88.56 297 VAL A C 1
ATOM 2398 O O . VAL A 1 297 ? 2.284 4.447 25.836 1.00 88.56 297 VAL A O 1
ATOM 2401 N N . LYS A 1 298 ? 2.113 6.597 25.197 1.00 80.50 298 LYS A N 1
ATOM 2402 C CA . LYS A 1 298 ? 3.030 7.097 26.229 1.00 80.50 298 LYS A CA 1
ATOM 2403 C C . LYS A 1 298 ? 2.369 6.916 27.595 1.00 80.50 298 LYS A C 1
ATOM 2405 O O . LYS A 1 298 ? 1.211 7.299 27.760 1.00 80.50 298 LYS A O 1
ATOM 2410 N N . LYS A 1 299 ? 3.103 6.376 28.575 1.00 73.19 299 LYS A N 1
ATOM 2411 C CA . LYS A 1 299 ? 2.671 6.368 29.981 1.00 73.19 299 LYS A CA 1
ATOM 2412 C C . LYS A 1 299 ? 2.560 7.824 30.436 1.00 73.19 299 LYS A C 1
ATOM 2414 O O . LYS A 1 299 ? 3.554 8.444 30.799 1.00 73.19 299 LYS A O 1
ATOM 2419 N N . THR A 1 300 ? 1.374 8.413 30.348 1.00 67.00 300 THR A N 1
ATOM 2420 C CA . THR A 1 300 ? 1.118 9.720 30.951 1.00 67.00 300 THR A CA 1
ATOM 2421 C C . THR A 1 300 ? 1.280 9.554 32.460 1.00 67.00 300 THR A C 1
ATOM 2423 O O . THR A 1 300 ? 0.708 8.637 33.040 1.00 67.00 300 THR A O 1
ATOM 2426 N N . GLY A 1 301 ? 2.102 10.396 33.094 1.00 51.34 301 GLY A N 1
ATOM 2427 C CA . GLY A 1 301 ? 2.581 10.261 34.482 1.00 51.34 301 GLY A CA 1
ATOM 2428 C C . GLY A 1 301 ? 1.524 10.287 35.600 1.00 51.34 301 GLY A C 1
ATOM 2429 O O . GLY A 1 301 ? 1.869 10.482 36.762 1.00 51.34 301 GLY A O 1
ATOM 2430 N N . ARG A 1 302 ? 0.238 10.075 35.301 1.00 51.16 302 ARG A N 1
ATOM 2431 C CA . ARG A 1 302 ? -0.769 9.755 36.315 1.00 51.16 302 ARG A CA 1
ATOM 2432 C C . ARG A 1 302 ? -0.608 8.287 36.696 1.00 51.16 302 ARG A C 1
ATOM 2434 O O . ARG A 1 302 ? -0.882 7.420 35.874 1.00 51.16 302 ARG A O 1
ATOM 2441 N N . ARG A 1 303 ? -0.119 8.057 37.924 1.00 51.56 303 ARG A N 1
ATOM 2442 C CA . ARG A 1 303 ? -0.020 6.776 38.658 1.00 51.56 303 ARG A CA 1
ATOM 2443 C C . ARG A 1 303 ? -0.448 5.561 37.830 1.00 51.56 303 ARG A C 1
ATOM 2445 O O . ARG A 1 303 ? -1.635 5.300 37.680 1.00 51.56 303 ARG A O 1
ATOM 2452 N N . SER A 1 304 ? 0.562 4.862 37.312 1.00 52.72 304 SER A N 1
ATOM 2453 C CA . SER A 1 304 ? 0.520 3.551 36.660 1.00 52.72 304 SER A CA 1
ATOM 2454 C C . SER A 1 304 ? -0.801 2.785 36.864 1.00 52.72 304 SER A C 1
ATOM 2456 O O . SER A 1 304 ? -0.962 2.019 37.811 1.00 52.72 304 SER A O 1
ATOM 2458 N N . LEU A 1 305 ? -1.735 2.936 35.918 1.00 54.97 305 LEU A N 1
ATOM 2459 C CA . LEU A 1 305 ? -2.886 2.030 35.768 1.00 54.97 305 LEU A CA 1
ATOM 2460 C C . LEU A 1 305 ? -2.434 0.574 35.558 1.00 54.97 305 LEU A C 1
ATOM 2462 O O . LEU A 1 305 ? -3.199 -0.356 35.770 1.00 54.97 305 LEU A O 1
ATOM 2466 N N . ILE A 1 306 ? -1.179 0.369 35.153 1.00 54.97 306 ILE A N 1
ATOM 2467 C CA . ILE A 1 306 ? -0.599 -0.950 34.904 1.00 54.97 306 ILE A CA 1
ATOM 2468 C C . ILE A 1 306 ? -0.367 -1.705 36.220 1.00 54.97 306 ILE A C 1
ATOM 2470 O O . ILE A 1 306 ? -0.531 -2.915 36.247 1.00 54.97 306 ILE A O 1
ATOM 2474 N N . SER A 1 307 ? -0.059 -1.015 37.324 1.00 55.78 307 SER A N 1
ATOM 2475 C CA . SER A 1 307 ? 0.146 -1.670 38.628 1.00 55.78 307 SER A CA 1
ATOM 2476 C C . SER A 1 307 ? -1.158 -2.044 39.339 1.00 55.78 307 SER A C 1
ATOM 2478 O O . SER A 1 307 ? -1.143 -2.930 40.184 1.00 55.78 307 SER A O 1
ATOM 2480 N N . SER A 1 308 ? -2.288 -1.410 39.001 1.00 51.56 308 SER A N 1
ATOM 2481 C CA . SER A 1 308 ? -3.617 -1.808 39.500 1.00 51.56 308 SER A CA 1
ATOM 2482 C C . SER A 1 308 ? -4.327 -2.801 38.578 1.00 51.56 308 SER A C 1
ATOM 2484 O O . SER A 1 308 ? -5.199 -3.549 39.015 1.00 51.56 308 SER A O 1
ATOM 2486 N N . LEU A 1 309 ? -3.927 -2.865 37.308 1.00 56.50 309 LEU A N 1
ATOM 2487 C CA . LEU A 1 309 ? -4.277 -3.939 36.392 1.00 56.50 309 LEU A CA 1
ATOM 2488 C C . LEU A 1 309 ? -3.346 -5.129 36.647 1.00 56.50 309 LEU A C 1
ATOM 2490 O O . LEU A 1 309 ? -2.526 -5.471 35.798 1.00 56.50 309 LEU A O 1
ATOM 2494 N N . ASN A 1 310 ? -3.508 -5.790 37.800 1.00 46.12 310 ASN A N 1
ATOM 2495 C CA . ASN A 1 310 ? -2.998 -7.145 38.025 1.00 46.12 310 ASN A CA 1
ATOM 2496 C C . ASN A 1 310 ? -3.798 -8.123 37.145 1.00 46.12 310 ASN A C 1
ATOM 2498 O O . ASN A 1 310 ? -4.582 -8.949 37.604 1.00 46.12 310 ASN A O 1
ATOM 2502 N N . VAL A 1 311 ? -3.689 -7.929 35.833 1.00 50.88 311 VAL A N 1
ATOM 2503 C CA . VAL A 1 311 ? -4.216 -8.823 34.821 1.00 50.88 311 VAL A CA 1
ATOM 2504 C C . VAL A 1 311 ? -3.155 -9.900 34.718 1.00 50.88 311 VAL A C 1
ATOM 2506 O O . VAL A 1 311 ? -2.296 -9.867 33.836 1.00 50.88 311 VAL A O 1
ATOM 2509 N N . ASN A 1 312 ? -3.243 -10.873 35.632 1.00 42.72 312 ASN A N 1
ATOM 2510 C CA . ASN A 1 312 ? -2.934 -12.245 35.251 1.00 42.72 312 ASN A CA 1
ATOM 2511 C C . ASN A 1 312 ? -3.528 -12.437 33.849 1.00 42.72 312 ASN A C 1
ATOM 2513 O O . ASN A 1 312 ? -4.643 -11.947 33.626 1.00 42.72 312 ASN A O 1
ATOM 2517 N N . PRO A 1 313 ? -2.829 -13.066 32.892 1.00 46.62 313 PRO A N 1
ATOM 2518 C CA . PRO A 1 313 ? -3.456 -13.504 31.658 1.00 46.62 313 PRO A CA 1
ATOM 2519 C C . PRO A 1 313 ? -4.513 -14.543 32.045 1.00 46.62 313 PRO A C 1
ATOM 2521 O O . PRO A 1 313 ? -4.306 -15.746 31.958 1.00 46.62 313 PRO A O 1
ATOM 2524 N N . VAL A 1 314 ? -5.647 -14.072 32.561 1.00 43.25 314 VAL A N 1
ATOM 2525 C CA . VAL A 1 314 ? -6.863 -14.836 32.679 1.00 43.25 314 VAL A CA 1
ATOM 2526 C C . VAL A 1 314 ? -7.146 -15.149 31.232 1.00 43.25 314 VAL A C 1
ATOM 2528 O O . VAL A 1 314 ? -7.421 -14.246 30.435 1.00 43.25 314 VAL A O 1
ATOM 2531 N N . ALA A 1 315 ? -6.960 -16.416 30.883 1.00 43.44 315 ALA A N 1
ATOM 2532 C CA . ALA A 1 315 ? -7.516 -16.992 29.686 1.00 43.44 315 ALA A CA 1
ATOM 2533 C C . ALA A 1 315 ? -9.024 -16.752 29.775 1.00 43.44 315 ALA A C 1
ATOM 2535 O O . ALA A 1 315 ? -9.783 -17.574 30.278 1.00 43.44 315 ALA A O 1
ATOM 2536 N N . HIS A 1 316 ? -9.467 -15.569 29.358 1.00 41.62 316 HIS A N 1
ATOM 2537 C CA . HIS A 1 316 ? -10.832 -15.383 28.950 1.00 41.62 316 HIS A CA 1
ATOM 2538 C C . HIS A 1 316 ? -10.950 -16.299 27.745 1.00 41.62 316 HIS A C 1
ATOM 2540 O O . HIS A 1 316 ? -10.491 -15.967 26.653 1.00 41.62 316 HIS A O 1
ATOM 2546 N N . THR A 1 317 ? -11.490 -17.493 27.975 1.00 42.66 317 THR A N 1
ATOM 2547 C CA . THR A 1 317 ? -12.106 -18.298 26.936 1.00 42.66 317 THR A CA 1
ATOM 2548 C C . THR A 1 317 ? -13.161 -17.405 26.309 1.00 42.66 317 THR A C 1
ATOM 2550 O O . THR A 1 317 ? -14.308 -17.351 26.752 1.00 42.66 317 THR A O 1
ATOM 2553 N N . LEU A 1 318 ? -12.753 -16.632 25.300 1.00 44.34 318 LEU A N 1
ATOM 2554 C CA . LEU A 1 318 ? -13.669 -16.200 24.271 1.00 44.34 318 LEU A CA 1
ATOM 2555 C C . LEU A 1 318 ? -14.299 -17.504 23.804 1.00 44.34 318 LEU A C 1
ATOM 2557 O O . LEU A 1 318 ? -13.597 -18.377 23.297 1.00 44.34 318 LEU A O 1
ATOM 2561 N N . ASN A 1 319 ? -15.592 -17.665 24.073 1.00 39.88 319 ASN A N 1
ATOM 2562 C CA . ASN A 1 319 ? -16.387 -18.778 23.578 1.00 39.88 319 ASN A CA 1
ATOM 2563 C C . ASN A 1 319 ? -16.559 -18.558 22.065 1.00 39.88 319 ASN A C 1
ATOM 2565 O O . ASN A 1 319 ? -17.614 -18.172 21.568 1.00 39.88 319 ASN A O 1
ATOM 2569 N N . LEU A 1 320 ? -15.438 -18.641 21.350 1.00 42.00 320 LEU A N 1
ATOM 2570 C CA . LEU A 1 320 ? -15.365 -18.750 19.913 1.00 42.00 320 LEU A CA 1
ATOM 2571 C C . LEU A 1 320 ? -15.864 -20.167 19.662 1.00 42.00 320 LEU A C 1
ATOM 2573 O O . LEU A 1 320 ? -15.268 -21.115 20.168 1.00 42.00 320 LEU A O 1
ATOM 2577 N N . GLY A 1 321 ? -16.992 -20.304 18.966 1.00 42.25 321 GLY A N 1
ATOM 2578 C CA . GLY A 1 321 ? -17.520 -21.606 18.552 1.00 42.25 321 GLY A CA 1
ATOM 2579 C C . GLY A 1 321 ? -16.464 -22.484 17.850 1.00 42.25 321 GLY A C 1
ATOM 2580 O O . GLY A 1 321 ? -15.333 -22.051 17.648 1.00 42.25 321 GLY A O 1
ATOM 2581 N N . PRO A 1 322 ? -16.825 -23.707 17.435 1.00 34.69 322 PRO A N 1
ATOM 2582 C CA . PRO A 1 322 ? -15.986 -24.914 17.417 1.00 34.69 322 PRO A CA 1
ATOM 2583 C C . PRO A 1 322 ? -14.817 -24.903 16.409 1.00 34.69 322 PRO A C 1
ATOM 2585 O O . PRO A 1 322 ? -14.732 -25.741 15.519 1.00 34.69 322 PRO A O 1
ATOM 2588 N N . TYR A 1 323 ? -13.871 -23.986 16.576 1.00 36.03 323 TYR A N 1
ATOM 2589 C CA . TYR A 1 323 ? -12.618 -23.913 15.837 1.00 36.03 323 TYR A CA 1
ATOM 2590 C C . TYR A 1 323 ? -11.470 -23.967 16.848 1.00 36.03 323 TYR A C 1
ATOM 2592 O O . TYR A 1 323 ? -10.814 -22.970 17.146 1.00 36.03 323 TYR A O 1
ATOM 2600 N N . HIS A 1 324 ? -11.258 -25.151 17.425 1.00 33.03 324 HIS A N 1
ATOM 2601 C CA . HIS A 1 324 ? -10.079 -25.433 18.237 1.00 33.03 324 HIS A CA 1
ATOM 2602 C C . HIS A 1 324 ? -8.867 -25.634 17.323 1.00 33.03 324 HIS A C 1
ATOM 2604 O O . HIS A 1 324 ? -8.765 -26.642 16.631 1.00 33.03 324 HIS A O 1
ATOM 2610 N N . CYS A 1 325 ? -7.931 -24.686 17.354 1.00 28.50 325 CYS A N 1
ATOM 2611 C CA . CYS A 1 325 ? -6.556 -24.908 16.922 1.00 28.50 325 CYS A CA 1
ATOM 2612 C C . CYS A 1 325 ? -5.690 -24.929 18.188 1.00 28.50 325 CYS A C 1
ATOM 2614 O O . CYS A 1 325 ? -5.425 -23.889 18.790 1.00 28.50 325 CYS A O 1
ATOM 2616 N N . THR A 1 326 ? -5.342 -26.126 18.660 1.00 32.50 326 THR A N 1
ATOM 2617 C CA . THR A 1 326 ? -4.553 -26.316 19.882 1.00 32.50 326 THR A CA 1
ATOM 2618 C C . THR A 1 326 ? -3.070 -26.297 19.526 1.00 32.50 326 THR A C 1
ATOM 2620 O O . THR A 1 326 ? -2.494 -27.332 19.201 1.00 32.50 326 THR A O 1
ATOM 2623 N N . THR A 1 327 ? -2.430 -25.130 19.583 1.00 32.03 327 THR A N 1
ATOM 2624 C CA . THR A 1 327 ? -0.964 -25.050 19.511 1.00 32.03 327 THR A CA 1
ATOM 2625 C C . THR A 1 327 ? -0.394 -25.236 20.914 1.00 32.03 327 THR A C 1
ATOM 2627 O O . THR A 1 327 ? -0.521 -24.365 21.772 1.00 32.03 327 THR A O 1
ATOM 2630 N N . VAL A 1 328 ? 0.223 -26.392 21.160 1.00 29.23 328 VAL A N 1
ATOM 2631 C CA . VAL A 1 328 ? 0.959 -26.684 22.396 1.00 29.23 328 VAL A CA 1
ATOM 2632 C C . VAL A 1 328 ? 2.311 -25.972 22.333 1.00 29.23 328 VAL A C 1
ATOM 2634 O O . VAL A 1 328 ? 3.199 -26.390 21.594 1.00 29.23 328 VAL A O 1
ATOM 2637 N N . ILE A 1 329 ? 2.484 -24.905 23.112 1.00 30.78 329 ILE A N 1
ATOM 2638 C CA . ILE A 1 329 ? 3.793 -24.276 23.320 1.00 30.78 329 ILE A CA 1
ATOM 2639 C C . ILE A 1 329 ? 4.473 -25.004 24.484 1.00 30.78 329 ILE A C 1
ATOM 2641 O O . ILE A 1 329 ? 4.049 -24.891 25.634 1.00 30.78 329 ILE A O 1
ATOM 2645 N N . ARG A 1 330 ? 5.519 -25.785 24.187 1.00 29.00 330 ARG A N 1
ATOM 2646 C CA . ARG A 1 330 ? 6.445 -26.307 25.201 1.00 29.00 330 ARG A CA 1
ATOM 2647 C C . ARG A 1 330 ? 7.444 -25.209 25.552 1.00 29.00 330 ARG A C 1
ATOM 2649 O O . ARG A 1 330 ? 8.299 -24.878 24.736 1.00 29.00 330 ARG A O 1
ATOM 2656 N N . CYS A 1 331 ? 7.361 -24.679 26.766 1.00 30.72 331 CYS A N 1
ATOM 2657 C CA . CYS A 1 331 ? 8.460 -23.920 27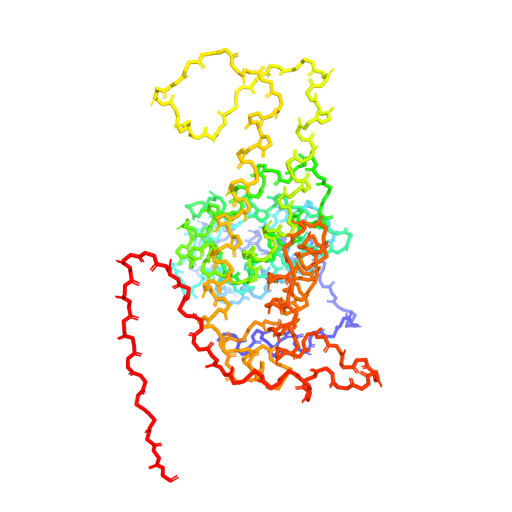.349 1.00 30.72 331 CYS A CA 1
ATOM 2658 C C . CYS A 1 331 ? 9.543 -24.910 27.794 1.00 30.72 331 CYS A C 1
ATOM 2660 O O . CYS A 1 331 ? 9.326 -25.676 28.730 1.00 30.72 331 CYS A O 1
ATOM 2662 N N . ASN A 1 332 ? 10.696 -24.904 27.124 1.00 32.88 332 ASN A N 1
ATOM 2663 C CA . ASN A 1 332 ? 11.904 -25.514 27.671 1.00 32.88 332 ASN A CA 1
ATOM 2664 C C . ASN A 1 332 ? 12.508 -24.529 28.674 1.00 32.88 332 ASN A C 1
ATOM 2666 O O . ASN A 1 332 ? 12.967 -23.454 28.299 1.00 32.88 332 ASN A O 1
ATOM 2670 N N . SER A 1 333 ? 12.469 -24.899 29.948 1.00 37.41 333 SER A N 1
ATOM 2671 C CA . SER A 1 333 ? 13.244 -24.276 31.014 1.00 37.41 333 SER A CA 1
ATOM 2672 C C . SER A 1 333 ? 14.691 -24.761 30.938 1.00 37.41 333 SER A C 1
ATOM 2674 O O . SER A 1 333 ? 14.930 -25.969 31.009 1.00 37.41 333 SER A O 1
ATOM 2676 N N . SER A 1 334 ? 15.629 -23.826 30.819 1.00 47.50 334 SER A N 1
ATOM 2677 C CA . SER A 1 334 ? 17.059 -24.015 31.083 1.00 47.50 334 SER A CA 1
ATOM 2678 C C . SER A 1 334 ? 17.510 -22.995 32.107 1.00 47.50 334 SER A C 1
ATOM 2680 O O . SER A 1 334 ? 17.171 -21.809 31.875 1.00 47.50 334 SER A O 1
#

Foldseek 3Di:
DVVVVVVVVVPPDVPDPDDDALVNLLVVVVVLLVCCVVPVVVSCVVPNLQVCLVSLLSQLVRDQEDVSLVSSQVCQLSVVVNDPPDPRHNEQVSLVSNLVSCLDPNHPPLCSNLVQLVCCVRRVYAHDPLSLLSSLLSLLVDAQPPNPVSVVSSQVSCVVRVHDRQLLPLLSLLSCLLNLVSNLVVVVVCVVDDDDDDDPDPDPDPDDDDPPPDPVVSVVVSVVVSVVSLVSSVVNLVPDQLCCLAPVVQVPDPHQPPVSSVSSLVSLVSVLVVCVVVPNVVSNVVSVVSCVSNVSDPPPPPPDPVVVCPPPVPPPPPPPPDDDDDDDDDDDDD